Protein AF-A0A8H6XVA0-F1 (afdb_monomer)

Structure (mmCIF, N/CA/C/O backbone):
data_AF-A0A8H6XVA0-F1
#
_entry.id   AF-A0A8H6XVA0-F1
#
loop_
_atom_site.group_PDB
_atom_site.id
_atom_site.type_symbol
_atom_site.label_atom_id
_atom_site.label_alt_id
_atom_site.label_comp_id
_atom_site.label_asym_id
_atom_site.label_entity_id
_atom_site.label_seq_id
_atom_site.pdbx_PDB_ins_code
_atom_site.Cartn_x
_atom_site.Cartn_y
_atom_site.Cartn_z
_atom_site.occupancy
_atom_site.B_iso_or_equiv
_atom_site.auth_seq_id
_atom_site.auth_comp_id
_atom_site.auth_asym_id
_atom_site.auth_atom_id
_atom_site.pdbx_PDB_model_num
ATOM 1 N N . MET A 1 1 ? -12.172 6.376 8.469 1.00 88.38 1 MET A N 1
ATOM 2 C CA . MET A 1 1 ? -12.587 5.005 8.846 1.00 88.38 1 MET A CA 1
ATOM 3 C C . MET A 1 1 ? -14.048 4.937 9.288 1.00 88.38 1 MET A C 1
ATOM 5 O O . MET A 1 1 ? -14.835 4.374 8.542 1.00 88.38 1 MET A O 1
ATOM 9 N N . ALA A 1 2 ? -14.433 5.559 10.413 1.00 92.44 2 ALA A N 1
ATOM 10 C CA . ALA A 1 2 ? -15.802 5.524 10.962 1.00 92.44 2 ALA A CA 1
ATOM 11 C C . ALA A 1 2 ? -16.909 5.811 9.926 1.00 92.44 2 ALA A C 1
ATOM 13 O O . ALA A 1 2 ? -17.857 5.041 9.799 1.00 92.44 2 ALA A O 1
ATOM 14 N N . TYR A 1 3 ? -16.729 6.857 9.110 1.00 93.69 3 TYR A N 1
ATOM 15 C CA . TYR A 1 3 ? -17.633 7.189 8.002 1.00 93.69 3 TYR A CA 1
ATOM 16 C C . TYR A 1 3 ? -17.889 6.005 7.051 1.00 93.69 3 TYR A C 1
ATOM 18 O O . TYR A 1 3 ? -19.035 5.647 6.796 1.00 93.69 3 TYR A O 1
ATOM 26 N N . TRP A 1 4 ? -16.834 5.348 6.561 1.00 92.88 4 TRP A N 1
ATOM 27 C CA . TRP A 1 4 ? -16.962 4.228 5.624 1.00 92.88 4 TRP A CA 1
ATOM 28 C C . TRP A 1 4 ? -17.622 3.002 6.262 1.00 92.88 4 TRP A C 1
ATOM 30 O O . TRP A 1 4 ? -18.410 2.316 5.611 1.00 92.88 4 TRP A O 1
ATOM 40 N N . MET A 1 5 ? -17.368 2.756 7.549 1.00 91.69 5 MET A N 1
ATOM 41 C CA . MET A 1 5 ? -18.019 1.669 8.286 1.00 91.69 5 MET A CA 1
ATOM 42 C C . MET A 1 5 ? -19.523 1.931 8.460 1.00 91.69 5 MET A C 1
ATOM 44 O O . MET A 1 5 ? -20.332 1.034 8.230 1.00 91.69 5 MET A O 1
ATOM 48 N N . ALA A 1 6 ? -19.911 3.175 8.761 1.00 93.81 6 ALA A N 1
ATOM 49 C CA . ALA A 1 6 ? -21.310 3.603 8.792 1.00 93.81 6 ALA A CA 1
ATOM 50 C C . ALA A 1 6 ? -21.992 3.481 7.415 1.00 93.81 6 ALA A C 1
ATOM 52 O O . ALA A 1 6 ? -23.141 3.051 7.306 1.00 93.81 6 ALA A O 1
ATOM 53 N N . MET A 1 7 ? -21.293 3.814 6.330 1.00 93.44 7 MET A N 1
ATOM 54 C CA . MET A 1 7 ? -21.837 3.628 4.980 1.00 93.44 7 MET A CA 1
ATOM 55 C C . MET A 1 7 ? -22.048 2.148 4.633 1.00 93.44 7 MET A C 1
ATOM 57 O O . MET A 1 7 ? -22.976 1.821 3.898 1.00 93.44 7 MET A O 1
ATOM 61 N N . SER A 1 8 ? -21.236 1.258 5.204 1.00 90.19 8 SER A N 1
ATOM 62 C CA . SER A 1 8 ? -21.250 -0.175 4.892 1.00 90.19 8 SER A CA 1
ATOM 63 C C . SER A 1 8 ? -22.273 -0.983 5.702 1.00 90.19 8 SER A C 1
ATOM 65 O O . SER A 1 8 ? -22.694 -2.048 5.258 1.00 90.19 8 SER A O 1
ATOM 67 N N . ASN A 1 9 ? -22.692 -0.517 6.885 1.00 92.00 9 ASN A N 1
ATOM 68 C CA . ASN A 1 9 ? -23.623 -1.253 7.745 1.00 92.00 9 ASN A CA 1
ATOM 69 C C . ASN A 1 9 ? -24.587 -0.321 8.496 1.00 92.00 9 ASN A C 1
ATOM 71 O O . ASN A 1 9 ? -24.173 0.634 9.149 1.00 92.00 9 ASN A O 1
ATOM 75 N N . ALA A 1 10 ? -25.886 -0.630 8.439 1.00 93.50 10 ALA A N 1
ATOM 76 C CA . ALA A 1 10 ? -26.933 0.214 9.012 1.00 93.50 10 ALA A CA 1
ATOM 77 C C . ALA A 1 10 ? -26.911 0.295 10.550 1.00 93.50 10 ALA A C 1
ATOM 79 O O . ALA A 1 10 ? -27.221 1.354 11.090 1.00 93.50 10 ALA A O 1
ATOM 80 N N . HIS A 1 11 ? -26.524 -0.776 11.248 1.00 93.44 11 HIS A N 1
ATOM 81 C CA . HIS A 1 11 ? -26.421 -0.772 12.711 1.00 93.44 11 HIS A CA 1
ATOM 82 C C . HIS A 1 11 ? -25.230 0.066 13.172 1.00 93.44 11 HIS A C 1
ATOM 84 O O . HIS A 1 11 ? -25.389 0.930 14.030 1.00 93.44 11 HIS A O 1
ATOM 90 N N . ILE A 1 12 ? -24.074 -0.107 12.521 1.00 94.44 12 ILE A N 1
ATOM 91 C CA . ILE A 1 12 ? -22.895 0.738 12.758 1.00 94.44 12 ILE A CA 1
ATOM 92 C C . ILE A 1 12 ? -23.243 2.206 12.481 1.00 94.44 12 ILE A C 1
ATOM 94 O O . ILE A 1 12 ? -22.940 3.080 13.294 1.00 94.44 12 ILE A O 1
ATOM 98 N N . ARG A 1 13 ? -23.941 2.483 11.369 1.00 95.56 13 ARG A N 1
ATOM 99 C CA . ARG A 1 13 ? -24.409 3.833 11.037 1.00 95.56 13 ARG A CA 1
ATOM 100 C C . ARG A 1 13 ? -25.241 4.440 12.149 1.00 95.56 13 ARG A C 1
ATOM 102 O O . ARG A 1 13 ? -24.948 5.558 12.541 1.00 95.56 13 ARG A O 1
ATOM 109 N N . ALA A 1 14 ? -26.243 3.716 12.646 1.00 95.75 14 ALA A N 1
ATOM 110 C CA . ALA A 1 14 ? -27.122 4.211 13.699 1.00 95.75 14 ALA A CA 1
ATOM 111 C C . ALA A 1 14 ? -26.316 4.624 14.939 1.00 95.75 14 ALA A C 1
ATOM 113 O O . ALA A 1 14 ? -26.433 5.761 15.386 1.00 95.75 14 ALA A O 1
ATOM 114 N N . THR A 1 15 ? -25.417 3.752 15.407 1.00 95.38 15 THR A N 1
ATOM 115 C CA . THR A 1 15 ? -24.590 4.015 16.595 1.00 95.38 15 THR A CA 1
ATOM 116 C C . THR A 1 15 ? -23.591 5.164 16.404 1.00 95.38 15 THR A C 1
ATOM 118 O O . THR A 1 15 ? -23.395 5.973 17.306 1.00 95.38 15 THR A O 1
ATOM 121 N N . ILE A 1 16 ? -22.978 5.293 15.220 1.00 95.44 16 ILE A N 1
ATOM 122 C CA . ILE A 1 16 ? -22.035 6.387 14.925 1.00 95.44 16 ILE A CA 1
ATOM 123 C C . ILE A 1 16 ? -22.779 7.714 14.753 1.00 95.44 16 ILE A C 1
ATOM 125 O O . ILE A 1 16 ? -22.328 8.746 15.246 1.00 95.44 16 ILE A O 1
ATOM 129 N N . SER A 1 17 ? -23.920 7.708 14.060 1.00 95.38 17 SER A N 1
ATOM 130 C CA . SER A 1 17 ? -24.754 8.899 13.889 1.00 95.38 17 SER A CA 1
ATOM 131 C C . SER A 1 17 ? -25.280 9.413 15.226 1.00 95.38 17 SER A C 1
ATOM 133 O O . SER A 1 17 ? -25.279 10.623 15.436 1.00 95.38 17 SER A O 1
ATOM 135 N N . GLU A 1 18 ? -25.679 8.525 16.137 1.00 95.25 18 GLU A N 1
ATOM 136 C CA . GLU A 1 18 ? -26.077 8.890 17.500 1.00 95.25 18 GLU A CA 1
ATOM 137 C C . GLU A 1 18 ? -24.929 9.554 18.272 1.00 95.25 18 GLU A C 1
ATOM 139 O O . GLU A 1 18 ? -25.126 10.628 18.846 1.00 95.25 18 GLU A O 1
ATOM 144 N N . ALA A 1 19 ? -23.718 8.986 18.216 1.00 95.44 19 ALA A N 1
ATOM 145 C CA . ALA A 1 19 ? -22.539 9.571 18.857 1.00 95.44 19 ALA A CA 1
ATOM 146 C C . ALA A 1 19 ? -22.240 10.988 18.331 1.00 95.44 19 ALA A C 1
ATOM 148 O O . ALA A 1 19 ? -22.054 11.912 19.120 1.00 95.44 19 ALA A O 1
ATOM 149 N N . ILE A 1 20 ? -22.269 11.186 17.007 1.00 94.81 20 ILE A N 1
ATOM 150 C CA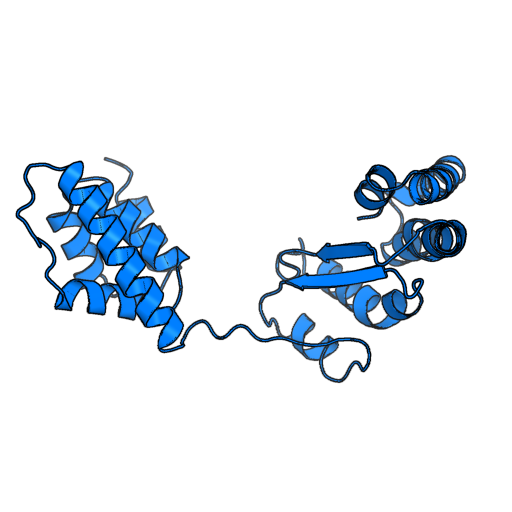 . ILE A 1 20 ? -22.028 12.498 16.376 1.00 94.81 20 ILE A CA 1
ATOM 151 C C . ILE A 1 20 ? -23.154 13.497 16.682 1.00 94.81 20 ILE A C 1
ATOM 153 O O . ILE A 1 20 ? -22.890 14.680 16.876 1.00 94.81 20 ILE A O 1
ATOM 157 N N . THR A 1 21 ? -24.409 13.040 16.721 1.00 95.31 21 THR A N 1
ATOM 158 C CA . THR A 1 21 ? -25.563 13.903 17.041 1.00 95.31 21 THR A CA 1
ATOM 159 C C . THR A 1 21 ? -25.516 14.362 18.497 1.00 95.31 21 THR A C 1
ATOM 161 O O . THR A 1 21 ? -25.912 15.484 18.801 1.00 95.31 21 THR A O 1
ATOM 164 N N . SER A 1 22 ? -25.011 13.504 19.386 1.00 94.81 22 SER A N 1
ATOM 165 C CA . SER A 1 22 ? -24.864 13.801 20.812 1.00 94.81 22 SER A CA 1
ATOM 166 C C . SER A 1 22 ? -23.695 14.744 21.095 1.00 94.81 22 SER A C 1
ATOM 168 O O . SER A 1 22 ? -23.800 15.598 21.972 1.00 94.81 22 SER A O 1
ATOM 170 N N . ASP A 1 23 ? -22.593 14.610 20.353 1.00 94.56 23 ASP A N 1
ATOM 171 C CA . ASP A 1 23 ? 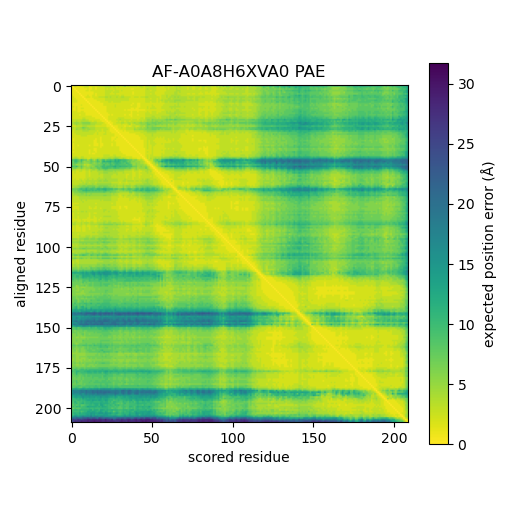-21.419 15.470 20.478 1.00 94.56 23 ASP A CA 1
ATOM 172 C C . ASP A 1 23 ? -20.800 15.768 19.103 1.00 94.56 23 ASP A C 1
ATOM 174 O O . ASP A 1 23 ? -19.989 15.014 18.556 1.00 94.56 23 ASP A O 1
ATOM 178 N N . ALA A 1 24 ? -21.159 16.927 18.548 1.00 90.81 24 ALA A N 1
ATOM 179 C CA . ALA A 1 24 ? -20.620 17.386 17.273 1.00 90.81 24 ALA A CA 1
ATOM 180 C C . ALA A 1 24 ? -19.118 17.733 17.347 1.00 90.81 24 ALA A C 1
ATOM 182 O O . ALA A 1 24 ? -18.442 17.746 16.313 1.00 90.81 24 ALA A O 1
ATOM 183 N N . ALA A 1 25 ? -18.566 17.985 18.544 1.00 94.38 25 ALA A N 1
ATOM 184 C CA . ALA A 1 25 ? -17.149 18.305 18.716 1.00 94.38 25 ALA A CA 1
ATOM 185 C C . ALA A 1 25 ? -16.241 17.088 18.474 1.00 94.38 25 ALA A C 1
ATOM 187 O O . ALA A 1 25 ? -15.043 17.257 18.230 1.00 94.38 25 ALA A O 1
ATOM 188 N N . LEU A 1 26 ? -16.800 15.871 18.430 1.00 94.19 26 LEU A N 1
ATOM 189 C CA . LEU A 1 26 ? -16.064 14.657 18.072 1.00 94.19 26 LEU A CA 1
ATOM 190 C C . LEU A 1 26 ? -15.350 14.776 16.721 1.00 94.19 26 LEU A C 1
ATOM 192 O O . LEU A 1 26 ? -14.273 14.208 16.560 1.00 94.19 26 LEU A O 1
ATOM 196 N N . ALA A 1 27 ? -15.873 15.556 15.770 1.00 87.12 27 ALA A N 1
ATOM 197 C CA . ALA A 1 27 ? -15.241 15.752 14.463 1.00 87.12 27 ALA A CA 1
ATOM 198 C C . ALA A 1 27 ? -13.836 16.386 14.538 1.00 87.12 27 ALA A C 1
ATOM 200 O O . ALA A 1 27 ? -13.015 16.155 13.652 1.00 87.12 27 ALA A O 1
ATOM 201 N N . ILE A 1 28 ? -13.551 17.149 15.598 1.00 91.44 28 ILE A N 1
ATOM 202 C CA . ILE A 1 28 ? -12.269 17.837 15.820 1.00 91.44 28 ILE A CA 1
ATOM 203 C C . ILE A 1 28 ? -11.544 17.362 17.088 1.00 91.44 28 ILE A C 1
ATOM 205 O O . ILE A 1 28 ? -10.519 17.929 17.464 1.00 91.44 28 ILE A O 1
ATOM 209 N N . ALA A 1 29 ? -12.075 16.340 17.761 1.00 93.81 29 ALA A N 1
ATOM 210 C CA . ALA A 1 29 ? -11.479 15.781 18.966 1.00 93.81 29 ALA A CA 1
ATOM 211 C C . ALA A 1 29 ? -10.146 15.057 18.671 1.00 93.81 29 ALA A C 1
ATOM 213 O O . ALA A 1 29 ? -9.911 14.628 17.538 1.00 93.81 29 ALA A O 1
ATOM 214 N N . PRO A 1 30 ? -9.282 14.863 19.687 1.00 93.19 30 PRO A N 1
ATOM 215 C CA . PRO A 1 30 ? -8.083 14.040 19.552 1.00 93.19 30 PRO A CA 1
ATOM 216 C C . PRO A 1 30 ? -8.403 12.631 19.042 1.00 93.19 30 PRO A C 1
ATOM 218 O O . PRO A 1 30 ? -9.465 12.077 19.342 1.00 93.19 30 PRO A O 1
ATOM 221 N N . ILE A 1 31 ? -7.464 12.026 18.312 1.00 92.50 31 ILE A N 1
ATOM 222 C CA . ILE A 1 31 ? -7.668 10.733 17.642 1.00 92.50 31 ILE A CA 1
ATOM 223 C C . ILE A 1 31 ? -8.055 9.611 18.618 1.00 92.50 31 ILE A C 1
ATOM 225 O O . ILE A 1 31 ? -8.869 8.761 18.271 1.00 92.50 31 ILE A O 1
ATOM 229 N N . GLN A 1 32 ? -7.553 9.638 19.856 1.00 94.12 32 GLN A N 1
ATOM 230 C CA . GLN A 1 32 ? -7.930 8.688 20.906 1.00 94.12 32 GLN A CA 1
ATOM 231 C C . GLN A 1 32 ? -9.413 8.820 21.276 1.00 94.12 32 GLN A C 1
ATOM 233 O O . GLN A 1 32 ? -10.131 7.824 21.332 1.00 94.12 32 GLN A O 1
ATOM 238 N N . THR A 1 33 ? -9.901 10.049 21.461 1.00 95.62 33 THR A N 1
ATOM 239 C CA . THR A 1 33 ? -11.318 10.320 21.741 1.00 95.62 33 THR A CA 1
ATOM 240 C C . THR A 1 33 ? -12.193 9.934 20.554 1.00 95.62 33 THR A C 1
ATOM 242 O O . THR A 1 33 ? -13.233 9.304 20.738 1.00 95.62 33 THR A O 1
ATOM 245 N N . GLN A 1 34 ? -11.762 10.258 19.331 1.00 95.75 34 GLN A N 1
ATOM 246 C CA . GLN A 1 34 ? -12.464 9.848 18.114 1.00 95.75 34 GLN A CA 1
ATOM 247 C C . GLN A 1 34 ? -12.541 8.329 17.996 1.00 95.75 34 GLN A C 1
ATOM 249 O O . GLN A 1 34 ? -13.611 7.797 17.715 1.00 95.75 34 GLN A O 1
ATOM 254 N N . PHE A 1 35 ? -11.442 7.618 18.244 1.00 95.94 35 PHE A N 1
ATOM 255 C CA . PHE A 1 35 ? -11.433 6.161 18.236 1.00 95.94 35 PHE A CA 1
ATOM 256 C C . PHE A 1 35 ? -12.412 5.602 19.267 1.00 95.94 35 PHE A C 1
ATOM 258 O O . PHE A 1 35 ? -13.278 4.799 18.923 1.00 95.94 35 PHE A O 1
ATOM 265 N N . GLN A 1 36 ? -12.338 6.081 20.507 1.00 96.56 36 GLN A N 1
ATOM 266 C CA . GLN A 1 36 ? -13.206 5.623 21.582 1.00 96.56 36 GLN A CA 1
ATOM 267 C C . GLN A 1 36 ? -14.691 5.825 21.243 1.00 96.56 36 GLN A C 1
ATOM 269 O O . GLN A 1 36 ? -15.482 4.884 21.309 1.00 96.56 36 GLN A O 1
ATOM 274 N N . LYS A 1 37 ? -15.063 7.047 20.848 1.00 96.88 37 LYS A N 1
ATOM 275 C CA . LYS A 1 37 ? -16.460 7.472 20.684 1.00 96.88 37 LYS A CA 1
ATOM 276 C C . LYS A 1 37 ? -17.075 7.134 19.332 1.00 96.88 37 LYS A C 1
ATOM 278 O O . LYS A 1 37 ? -18.290 7.003 19.248 1.00 96.88 37 LYS A O 1
ATOM 283 N N . LEU A 1 38 ? -16.271 6.993 18.279 1.00 96.12 38 LEU A N 1
ATOM 284 C CA . LEU A 1 38 ? -16.763 6.750 16.917 1.00 96.12 38 LEU A CA 1
ATOM 285 C C . LEU A 1 38 ? -16.471 5.337 16.407 1.00 96.12 38 LEU A C 1
ATOM 287 O O . LEU A 1 38 ? -16.989 4.961 15.357 1.00 96.12 38 LEU A O 1
ATOM 291 N N . LEU A 1 39 ? -15.645 4.558 17.111 1.00 94.88 39 LEU A N 1
ATOM 292 C CA . LEU A 1 39 ? -15.313 3.188 16.724 1.00 94.88 39 LEU A CA 1
ATOM 293 C C . LEU A 1 39 ? -15.509 2.219 17.883 1.00 94.88 39 LEU A C 1
ATOM 295 O O . LEU A 1 39 ? -16.373 1.360 17.785 1.00 94.88 39 LEU A O 1
ATOM 299 N N . LEU A 1 40 ? -14.783 2.350 18.992 1.00 95.50 40 LEU A N 1
ATOM 300 C CA . LEU A 1 40 ? -14.843 1.338 20.048 1.00 95.50 40 LEU A CA 1
ATOM 301 C C . LEU A 1 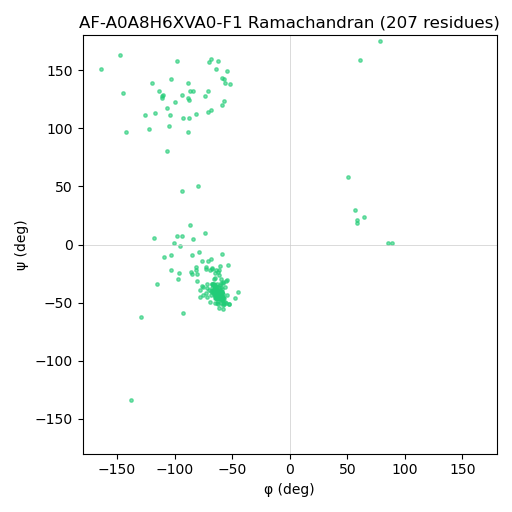40 ? -16.249 1.194 20.643 1.00 95.50 40 LEU A C 1
ATOM 303 O O . LEU A 1 40 ? -16.798 0.094 20.656 1.00 95.50 40 LEU A O 1
ATOM 307 N N . GLU A 1 41 ? -16.846 2.290 21.112 1.00 95.44 41 GLU A N 1
ATOM 308 C CA . GLU A 1 41 ? -18.197 2.269 21.686 1.00 95.44 41 GLU A CA 1
ATOM 309 C C . GLU A 1 41 ? -19.262 1.885 20.634 1.00 95.44 41 GLU A C 1
ATOM 311 O O . GLU A 1 41 ? -20.001 0.924 20.878 1.00 95.44 41 GLU A O 1
ATOM 316 N N . PRO A 1 42 ? -19.319 2.514 19.438 1.00 94.00 42 PRO A N 1
ATOM 317 C CA . PRO A 1 42 ? -20.322 2.168 18.430 1.00 94.00 42 PRO A CA 1
ATOM 318 C C . PRO A 1 42 ? -20.210 0.739 17.902 1.00 94.00 42 PRO A C 1
ATOM 320 O O . PRO A 1 42 ? -21.222 0.063 17.733 1.00 94.00 42 PRO A O 1
ATOM 323 N N . LEU A 1 43 ? -18.995 0.240 17.655 1.00 93.38 43 LEU A N 1
ATOM 324 C CA . LEU A 1 43 ? -18.807 -1.109 17.123 1.00 93.38 43 LEU A CA 1
ATOM 325 C C . LEU A 1 43 ? -19.124 -2.170 18.175 1.00 93.38 43 LEU A C 1
ATOM 327 O O . LEU A 1 43 ? -19.699 -3.193 17.818 1.00 93.38 43 LEU A O 1
ATOM 331 N N . ASN A 1 44 ? -18.844 -1.924 19.459 1.00 92.19 44 ASN A N 1
ATOM 332 C CA . ASN A 1 44 ? -19.302 -2.802 20.539 1.00 92.19 44 ASN A CA 1
ATOM 333 C C . ASN A 1 44 ? -20.833 -2.832 20.645 1.00 92.19 44 ASN A C 1
ATOM 335 O O . ASN A 1 44 ? -21.411 -3.910 20.773 1.00 92.19 44 ASN A O 1
ATOM 339 N N . ALA A 1 45 ? -21.497 -1.679 20.523 1.00 91.06 45 ALA A N 1
ATOM 340 C CA . ALA A 1 45 ? -22.958 -1.603 20.537 1.00 91.06 45 ALA A CA 1
ATOM 341 C C . ALA A 1 45 ? -23.596 -2.283 19.309 1.00 91.06 45 ALA A C 1
ATOM 343 O O . ALA A 1 45 ? -24.590 -2.996 19.430 1.00 91.06 45 ALA A O 1
ATOM 344 N N . ALA A 1 46 ? -23.007 -2.108 18.124 1.00 87.56 46 ALA A N 1
ATOM 345 C CA . ALA A 1 46 ? -23.494 -2.706 16.884 1.00 87.56 46 ALA A CA 1
ATOM 346 C C . ALA A 1 46 ? -23.070 -4.174 16.701 1.00 87.56 46 ALA A C 1
ATOM 348 O O . ALA A 1 46 ? -23.680 -4.883 15.902 1.00 87.56 46 ALA A O 1
ATOM 349 N N . GLY A 1 47 ? -22.036 -4.639 17.409 1.00 74.50 47 GLY A N 1
ATOM 350 C CA . GLY A 1 47 ? -21.334 -5.897 17.142 1.00 74.50 47 GLY A CA 1
ATOM 351 C C . GLY A 1 47 ? -22.236 -7.130 17.140 1.00 74.50 47 GLY A C 1
ATOM 352 O O . GLY A 1 47 ? -22.082 -7.989 16.277 1.00 74.50 47 GLY A O 1
ATOM 353 N N . ALA A 1 48 ? -23.245 -7.176 18.017 1.00 76.19 48 ALA A N 1
ATOM 354 C CA . ALA A 1 48 ? -24.229 -8.263 18.059 1.00 76.19 48 ALA A CA 1
ATOM 355 C C . ALA A 1 48 ? -25.105 -8.358 16.792 1.00 76.19 48 ALA A C 1
ATOM 357 O O . ALA A 1 48 ? -25.667 -9.412 16.501 1.00 76.19 48 ALA A O 1
ATOM 358 N N . HIS A 1 49 ? -25.220 -7.268 16.033 1.00 83.00 49 HIS A N 1
ATOM 359 C CA . HIS A 1 49 ? -26.029 -7.171 14.819 1.00 83.00 49 HIS A CA 1
ATOM 360 C C . HIS A 1 49 ? -25.198 -7.227 13.528 1.00 83.00 49 HIS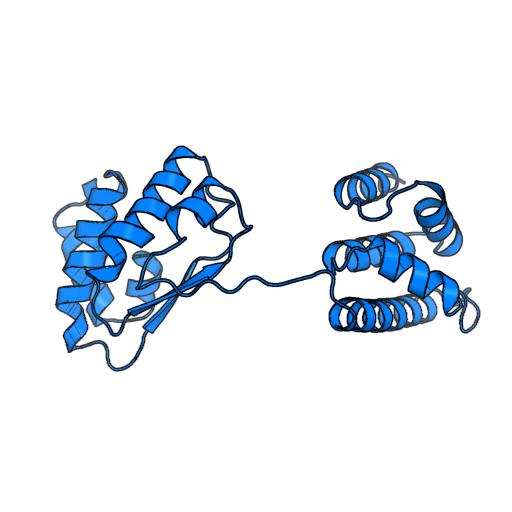 A C 1
ATOM 362 O O . HIS A 1 49 ? -25.756 -7.324 12.433 1.00 83.00 49 HIS A O 1
ATOM 368 N N . VAL A 1 50 ? -23.867 -7.173 13.627 1.00 82.56 50 VAL A N 1
ATOM 369 C CA . VAL A 1 50 ? -22.965 -7.308 12.477 1.00 82.56 50 VAL A CA 1
ATOM 370 C C . VAL A 1 50 ? -22.657 -8.790 12.273 1.00 82.56 50 VAL A C 1
ATOM 372 O O . VAL A 1 50 ? -21.788 -9.362 12.927 1.00 82.56 50 VAL A O 1
ATOM 375 N N . LEU A 1 51 ? -23.395 -9.419 11.356 1.00 79.75 51 LEU A N 1
ATOM 376 C CA . LEU A 1 51 ? -23.225 -10.833 11.029 1.00 79.75 51 LEU A CA 1
ATOM 377 C C . LEU A 1 51 ? -21.952 -11.067 10.206 1.00 79.75 51 LEU A C 1
ATOM 379 O O . LEU A 1 51 ? -21.769 -10.476 9.144 1.00 79.75 51 LEU A O 1
ATOM 383 N N . GLY A 1 52 ? -21.121 -12.001 10.670 1.00 84.69 52 GLY A N 1
ATOM 384 C CA . GLY A 1 52 ? -19.912 -12.434 9.970 1.00 84.69 52 GLY A CA 1
ATOM 385 C C . GLY A 1 52 ? -18.718 -11.478 10.115 1.00 84.69 52 GLY A C 1
ATOM 386 O O . GLY A 1 52 ? -18.824 -10.421 10.739 1.00 84.69 52 GLY A O 1
ATOM 387 N N . PRO A 1 53 ? -17.548 -11.872 9.583 1.00 89.31 53 PRO A N 1
ATOM 388 C CA . PRO A 1 53 ? -16.342 -11.061 9.663 1.00 89.31 53 PRO A CA 1
ATOM 389 C C . PRO A 1 53 ? -16.442 -9.818 8.765 1.00 89.31 53 PRO A C 1
ATOM 391 O O . PRO A 1 53 ? -16.765 -9.923 7.583 1.00 89.31 53 PRO A O 1
ATOM 394 N N . MET A 1 54 ? -16.100 -8.652 9.310 1.00 90.62 54 MET A N 1
ATOM 395 C CA . MET A 1 54 ? -15.917 -7.405 8.572 1.00 90.62 54 MET A CA 1
ATOM 396 C C . MET A 1 54 ? -14.427 -7.081 8.485 1.00 90.62 54 MET A C 1
ATOM 398 O O . MET A 1 54 ? -13.779 -6.833 9.500 1.00 90.62 54 MET A O 1
ATOM 402 N N . THR A 1 55 ? -13.892 -7.050 7.266 1.00 92.44 55 THR A N 1
ATOM 403 C CA . THR A 1 55 ? -12.498 -6.667 7.021 1.00 92.44 55 THR A CA 1
ATOM 404 C C . THR A 1 55 ? -12.404 -5.179 6.703 1.00 92.44 55 THR A C 1
ATOM 406 O O . THR A 1 55 ? -13.094 -4.687 5.812 1.00 92.44 55 THR A O 1
ATOM 409 N N . VAL A 1 56 ? -11.521 -4.472 7.401 1.00 92.56 56 VAL A N 1
ATOM 410 C CA . VAL A 1 56 ? -11.179 -3.069 7.159 1.00 92.56 56 VAL A CA 1
ATOM 411 C C . VAL A 1 56 ? -9.752 -3.005 6.630 1.00 92.56 56 VAL A C 1
ATOM 413 O O . VAL A 1 56 ? -8.836 -3.537 7.254 1.00 92.56 56 VAL A O 1
ATOM 416 N N . ILE A 1 57 ? -9.566 -2.361 5.479 1.00 95.19 57 ILE A N 1
ATOM 417 C CA . ILE A 1 57 ? -8.250 -2.182 4.860 1.00 95.19 57 ILE A CA 1
ATOM 418 C C . ILE A 1 57 ? -7.742 -0.778 5.186 1.00 95.19 57 ILE A C 1
ATOM 420 O O . ILE A 1 57 ? -8.417 0.208 4.881 1.00 95.19 57 ILE A O 1
ATOM 424 N N . LEU A 1 58 ? -6.566 -0.698 5.805 1.00 93.88 58 LEU A N 1
ATOM 425 C CA . LEU A 1 58 ? -5.814 0.540 5.986 1.00 93.88 58 LEU A CA 1
ATOM 426 C C . LEU A 1 58 ? -4.648 0.519 5.000 1.00 93.88 58 LEU A C 1
ATOM 428 O O . LEU A 1 58 ? -3.671 -0.199 5.204 1.00 93.88 58 LEU A O 1
ATOM 432 N N . ASP A 1 59 ? -4.797 1.258 3.905 1.00 94.25 59 ASP A N 1
ATOM 433 C CA . ASP A 1 59 ? -3.801 1.284 2.837 1.00 94.25 59 ASP A CA 1
ATOM 434 C C . ASP A 1 59 ? -2.728 2.352 3.094 1.00 94.25 59 ASP A C 1
ATOM 436 O O . ASP A 1 59 ? -3.059 3.460 3.523 1.00 94.25 59 ASP A O 1
ATOM 440 N N . ALA A 1 60 ? -1.469 2.006 2.819 1.00 93.88 60 ALA A N 1
ATOM 441 C CA . ALA A 1 60 ? -0.284 2.857 2.905 1.00 93.88 60 ALA A CA 1
ATOM 442 C C . ALA A 1 60 ? -0.154 3.598 4.249 1.00 93.88 60 ALA A C 1
ATOM 444 O O . ALA A 1 60 ? -0.095 4.827 4.306 1.00 93.88 60 ALA A O 1
ATOM 445 N N . LEU A 1 61 ? -0.111 2.848 5.357 1.00 94.19 61 LEU A N 1
ATOM 446 C CA . LEU A 1 61 ? -0.004 3.407 6.711 1.00 94.19 61 LEU A CA 1
ATOM 447 C C . LEU A 1 61 ? 1.215 4.334 6.883 1.00 94.19 61 LEU A C 1
ATOM 449 O O . LEU A 1 61 ? 1.154 5.303 7.642 1.00 94.19 61 LEU A O 1
ATOM 453 N N . ASP A 1 62 ? 2.308 4.065 6.172 1.00 93.50 62 ASP A N 1
ATOM 454 C CA . ASP A 1 62 ? 3.519 4.883 6.166 1.00 93.50 62 ASP A CA 1
ATOM 455 C C . ASP A 1 62 ? 3.326 6.289 5.578 1.00 93.50 62 ASP A C 1
ATOM 457 O O . ASP A 1 62 ? 4.034 7.204 6.004 1.00 93.50 62 ASP A O 1
ATOM 461 N N . GLU A 1 63 ? 2.325 6.485 4.714 1.00 91.69 63 GLU A N 1
ATOM 462 C CA . GLU A 1 63 ? 1.982 7.752 4.042 1.00 91.69 63 GLU A CA 1
ATOM 463 C C . GLU A 1 63 ? 1.045 8.648 4.878 1.00 91.69 63 GLU A C 1
ATOM 465 O O . GLU A 1 63 ? 0.415 9.589 4.382 1.00 91.69 63 GLU A O 1
ATOM 470 N N . CYS A 1 64 ? 0.925 8.376 6.181 1.00 89.06 64 CYS A N 1
ATOM 471 C CA . CYS A 1 64 ? 0.245 9.279 7.102 1.00 89.06 64 CYS A CA 1
ATOM 472 C C . CYS A 1 64 ? 0.870 10.684 7.048 1.00 89.06 64 CYS A C 1
ATOM 474 O O . CYS A 1 64 ? 2.088 10.843 7.054 1.00 89.06 64 CYS A O 1
ATOM 476 N N . ARG A 1 65 ? 0.016 11.718 7.076 1.00 82.62 65 ARG A N 1
ATOM 477 C CA . ARG A 1 65 ? 0.384 13.131 6.850 1.00 82.62 65 ARG A CA 1
ATOM 478 C C . ARG A 1 65 ? 1.649 13.598 7.582 1.00 82.62 65 ARG A C 1
ATOM 480 O O . ARG A 1 65 ? 2.401 14.397 7.035 1.00 82.62 65 ARG A O 1
ATOM 487 N N . ASN A 1 66 ? 1.833 13.191 8.836 1.00 88.12 66 ASN A N 1
ATOM 488 C CA . ASN A 1 66 ? 3.042 13.466 9.608 1.00 88.12 66 ASN A CA 1
ATOM 489 C C . ASN A 1 66 ? 3.339 12.318 10.586 1.00 88.12 66 ASN A C 1
ATOM 491 O O . ASN A 1 66 ? 2.457 11.510 10.892 1.00 88.12 66 ASN A O 1
ATOM 495 N N . ALA A 1 67 ? 4.580 12.277 11.082 1.00 86.88 67 ALA A N 1
ATOM 496 C CA . ALA A 1 67 ? 5.065 11.224 11.973 1.00 86.88 67 ALA A CA 1
ATOM 497 C C . ALA A 1 67 ? 4.246 11.116 13.273 1.00 86.88 67 ALA A C 1
ATOM 499 O O . ALA A 1 67 ? 3.894 10.015 13.672 1.00 86.88 67 ALA A O 1
ATOM 500 N N . GLU A 1 68 ? 3.851 12.239 13.879 1.00 88.12 68 GLU A N 1
ATOM 501 C CA . GLU A 1 68 ? 3.049 12.250 15.116 1.00 88.12 68 GLU A CA 1
ATOM 502 C C . GLU A 1 68 ? 1.659 11.614 14.926 1.00 88.12 68 GLU A C 1
ATOM 504 O O . GLU A 1 68 ? 1.180 10.838 15.758 1.00 88.12 68 GLU A O 1
ATOM 509 N N . SER A 1 69 ? 0.997 11.915 13.803 1.00 88.12 69 SER A N 1
ATOM 510 C CA . SER A 1 69 ? -0.305 11.328 13.460 1.00 88.12 69 SER A CA 1
ATOM 511 C C . SER A 1 69 ? -0.166 9.831 13.189 1.00 88.12 69 SER A C 1
ATOM 513 O O . SER A 1 69 ? -1.030 9.051 13.594 1.00 88.12 69 SER A O 1
ATOM 515 N N . ARG A 1 70 ? 0.929 9.432 12.527 1.00 93.06 70 ARG A N 1
ATOM 516 C CA . ARG A 1 70 ? 1.258 8.031 12.253 1.00 93.06 70 ARG A CA 1
ATOM 517 C C . ARG A 1 70 ? 1.488 7.257 13.544 1.00 93.06 70 ARG A C 1
ATOM 519 O O . ARG A 1 70 ? 0.854 6.230 13.749 1.00 93.06 70 ARG A O 1
ATOM 526 N N . GLU A 1 71 ? 2.318 7.785 14.435 1.00 92.56 71 GLU A N 1
ATOM 527 C CA . GLU A 1 71 ? 2.615 7.195 15.741 1.00 92.56 71 GLU A CA 1
ATOM 528 C C . GLU A 1 71 ? 1.349 7.036 16.592 1.00 92.56 71 GLU A C 1
ATOM 530 O O . GLU A 1 71 ? 1.123 5.983 17.197 1.00 92.56 71 GLU A O 1
ATOM 535 N N . SER A 1 72 ? 0.474 8.045 16.583 1.00 92.62 72 SER A N 1
ATOM 536 C CA . SER A 1 72 ? -0.808 7.983 17.288 1.00 92.62 72 SER A CA 1
ATOM 537 C C . SER A 1 72 ? -1.711 6.875 16.737 1.00 92.62 72 SER A C 1
ATOM 539 O O . SER A 1 72 ? -2.302 6.122 17.510 1.00 92.62 72 SER A O 1
ATOM 541 N N . LEU A 1 73 ? -1.802 6.733 15.411 1.00 93.62 73 LEU A N 1
ATOM 542 C CA . LEU A 1 73 ? -2.593 5.678 14.774 1.00 93.62 73 LEU A CA 1
ATOM 543 C C . LEU A 1 73 ? -1.991 4.285 15.007 1.00 93.62 73 LEU A C 1
ATOM 545 O O . LEU A 1 73 ? -2.724 3.357 15.338 1.00 93.62 73 LEU A O 1
ATOM 549 N N . VAL A 1 74 ? -0.670 4.139 14.886 1.00 95.12 74 VAL A N 1
ATOM 550 C CA . VAL A 1 74 ? 0.057 2.898 15.201 1.00 95.12 74 VAL A CA 1
ATOM 551 C C . VAL A 1 74 ? -0.191 2.484 16.651 1.00 95.12 74 VAL A C 1
ATOM 553 O O . VAL A 1 74 ? -0.455 1.314 16.914 1.00 95.12 74 VAL A O 1
ATOM 556 N N . SER A 1 75 ? -0.180 3.435 17.587 1.00 94.94 75 SER A N 1
ATOM 557 C CA . SER A 1 75 ? -0.490 3.158 18.993 1.00 94.94 75 SER A CA 1
ATOM 558 C C . SER A 1 75 ? -1.928 2.681 19.175 1.00 94.94 75 SER A C 1
ATOM 560 O O . SER A 1 75 ? -2.151 1.689 19.855 1.00 94.94 75 SER A O 1
ATOM 562 N N . LEU A 1 76 ? -2.906 3.287 18.492 1.00 95.62 76 LEU A N 1
ATOM 563 C CA . LEU A 1 76 ? -4.282 2.776 18.509 1.00 95.62 76 LEU A CA 1
ATOM 564 C C . LEU A 1 76 ? -4.385 1.348 17.950 1.00 95.62 76 LEU A C 1
ATOM 566 O O . LEU A 1 76 ? -5.099 0.526 18.519 1.00 95.62 76 LEU A O 1
ATOM 570 N N . ILE A 1 77 ? -3.673 1.036 16.863 1.00 95.38 77 ILE A N 1
ATOM 571 C CA . ILE A 1 77 ? -3.663 -0.312 16.272 1.00 95.38 77 ILE A CA 1
ATOM 572 C C . ILE A 1 77 ? -3.121 -1.344 17.266 1.00 95.38 77 ILE A C 1
ATOM 574 O O . ILE A 1 77 ? -3.678 -2.431 17.375 1.00 95.38 77 ILE A O 1
ATOM 578 N N . VAL A 1 78 ? -2.059 -1.010 17.995 1.00 95.56 78 VAL A N 1
ATOM 579 C CA . VAL A 1 78 ? -1.421 -1.934 18.942 1.00 95.56 78 VAL A CA 1
ATOM 580 C C . VAL A 1 78 ? -2.207 -2.048 20.251 1.00 95.56 78 VAL A C 1
ATOM 582 O O . VAL A 1 78 ? -2.417 -3.150 20.757 1.00 95.56 78 VAL A O 1
ATOM 585 N N . ASP A 1 79 ? -2.644 -0.919 20.806 1.00 95.00 79 ASP A N 1
ATOM 586 C CA . ASP A 1 79 ? -3.137 -0.846 22.183 1.00 95.00 79 ASP A CA 1
ATOM 587 C C . ASP A 1 79 ? -4.670 -0.926 22.270 1.00 95.00 79 ASP A C 1
ATOM 589 O O . ASP A 1 79 ? -5.220 -1.424 23.256 1.00 95.00 79 ASP A O 1
ATOM 593 N N . GLU A 1 80 ? -5.384 -0.460 21.240 1.00 95.50 80 GLU A N 1
ATOM 594 C CA . GLU A 1 80 ? -6.834 -0.253 21.296 1.00 95.50 80 GLU A CA 1
ATOM 595 C C . GLU A 1 80 ? -7.634 -1.150 20.342 1.00 95.50 80 GLU A C 1
ATOM 597 O O . GLU A 1 80 ? -8.725 -1.600 20.698 1.00 95.50 80 GLU A O 1
ATOM 602 N N . PHE A 1 81 ? -7.114 -1.484 19.156 1.00 94.44 81 PHE A N 1
ATOM 603 C CA . PHE A 1 81 ? -7.818 -2.373 18.218 1.00 94.44 81 PHE A CA 1
ATOM 604 C C . PHE A 1 81 ? -8.115 -3.768 18.791 1.00 94.44 81 PHE A C 1
AT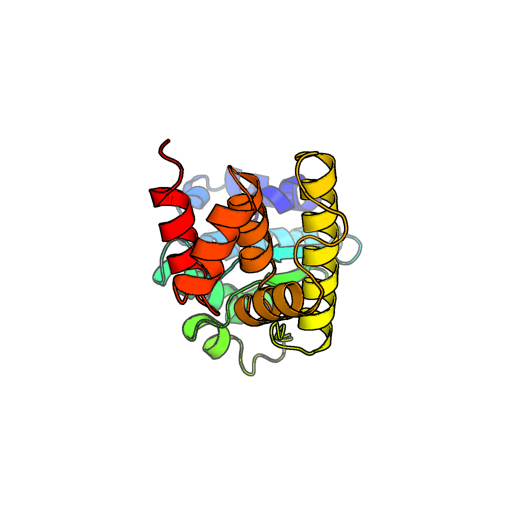OM 606 O O . PHE A 1 81 ? -9.188 -4.288 18.483 1.00 94.44 81 PHE A O 1
ATOM 613 N N . PRO A 1 82 ? -7.277 -4.374 19.660 1.00 94.25 82 PRO A N 1
ATOM 614 C CA . PRO A 1 82 ? -7.612 -5.647 20.307 1.00 94.25 82 PRO A CA 1
ATOM 615 C C . PRO A 1 82 ? -8.878 -5.607 21.170 1.00 94.25 82 PRO A C 1
ATOM 617 O O . PRO A 1 82 ? -9.423 -6.658 21.500 1.00 94.25 82 PRO A O 1
ATOM 620 N N . LYS A 1 83 ? -9.336 -4.411 21.561 1.00 94.69 83 LYS A N 1
ATOM 621 C CA . LYS A 1 83 ? -10.555 -4.207 22.356 1.00 94.69 83 LYS A CA 1
ATOM 622 C C . LYS A 1 83 ? -11.815 -4.144 21.489 1.00 94.69 83 LYS A C 1
ATOM 624 O O . LYS A 1 83 ? -12.920 -4.115 22.030 1.00 94.69 83 LYS A O 1
ATOM 629 N N . LEU A 1 84 ? -11.666 -4.083 20.164 1.00 93.31 84 LEU A N 1
ATOM 630 C CA . LEU A 1 84 ? -12.787 -4.109 19.232 1.00 93.31 84 LEU A CA 1
ATOM 631 C C . LEU A 1 84 ? -13.440 -5.498 19.198 1.00 93.31 84 LEU A C 1
ATOM 633 O O . LEU A 1 84 ? -12.793 -6.502 19.506 1.00 93.31 84 LEU A O 1
ATOM 637 N N . PRO A 1 85 ? -14.714 -5.585 18.779 1.00 92.00 85 PRO A N 1
ATOM 638 C CA . PRO A 1 85 ? -15.377 -6.870 18.627 1.00 92.00 85 PRO A CA 1
ATOM 639 C C . PRO A 1 85 ? -14.616 -7.811 17.671 1.00 92.00 85 PRO A C 1
ATOM 641 O O . PRO A 1 85 ? -14.114 -7.370 16.632 1.00 92.00 85 PRO A O 1
ATOM 644 N N . PRO A 1 86 ? -14.572 -9.126 17.955 1.00 89.81 86 PRO A N 1
ATOM 645 C CA . PRO A 1 86 ? -13.720 -10.087 17.243 1.00 89.81 86 PRO A CA 1
ATOM 646 C C . PRO A 1 86 ? -14.127 -10.338 15.784 1.00 89.81 86 PRO A C 1
ATOM 648 O O . PRO A 1 86 ? -13.388 -10.964 15.021 1.00 89.81 86 PRO A O 1
ATOM 651 N N . ASN A 1 87 ? -15.315 -9.888 15.379 1.00 90.19 87 ASN A N 1
ATOM 652 C CA . ASN A 1 87 ? -15.756 -9.941 13.992 1.00 90.19 87 ASN A CA 1
ATOM 653 C C . ASN A 1 87 ? -15.097 -8.860 13.120 1.00 90.19 87 ASN A C 1
ATOM 655 O O . ASN A 1 87 ? -15.142 -8.993 11.901 1.00 90.19 87 ASN A O 1
ATOM 659 N N . PHE A 1 88 ? -14.446 -7.841 13.688 1.00 91.38 88 PHE A N 1
ATOM 660 C CA . PHE A 1 88 ? -13.675 -6.869 12.912 1.00 91.38 88 PHE A CA 1
ATOM 661 C C . PHE A 1 88 ? -12.236 -7.345 12.724 1.00 91.38 88 PHE A C 1
ATOM 663 O O . PHE A 1 88 ? -11.532 -7.659 13.681 1.00 91.38 88 PHE A O 1
ATOM 670 N N . ARG A 1 89 ? -11.790 -7.393 11.470 1.00 92.50 89 ARG A N 1
ATOM 671 C CA . ARG A 1 89 ? -10.418 -7.743 11.091 1.00 92.50 89 ARG A CA 1
ATOM 672 C C . ARG A 1 89 ? -9.794 -6.583 10.342 1.00 92.50 89 ARG A C 1
ATOM 674 O O . ARG A 1 89 ? -10.442 -5.986 9.490 1.00 92.50 89 ARG A O 1
ATOM 681 N N . PHE A 1 90 ? -8.533 -6.294 10.626 1.00 93.81 90 PHE A N 1
ATOM 682 C CA . PHE A 1 90 ? -7.814 -5.191 10.001 1.00 93.81 90 PHE A CA 1
ATOM 683 C C . PHE A 1 90 ? -6.693 -5.734 9.125 1.00 93.81 90 PHE A C 1
ATOM 685 O O . PHE A 1 90 ? -5.938 -6.609 9.547 1.00 93.81 90 PHE A O 1
ATOM 692 N N . PHE A 1 91 ? -6.614 -5.232 7.898 1.00 95.56 91 PHE A N 1
ATOM 693 C CA . PHE A 1 91 ? -5.537 -5.517 6.964 1.00 95.56 91 PHE A CA 1
ATOM 694 C C . PHE A 1 91 ? -4.812 -4.213 6.657 1.00 95.56 91 PHE A C 1
ATOM 696 O O . PHE A 1 91 ? -5.386 -3.310 6.051 1.00 95.56 91 PHE A O 1
ATOM 703 N N . ASN A 1 92 ? -3.563 -4.118 7.099 1.00 93.88 92 ASN A N 1
ATOM 704 C CA . ASN A 1 92 ? -2.770 -2.903 6.988 1.00 93.88 92 ASN A CA 1
ATOM 705 C C . ASN A 1 92 ? -1.661 -3.129 5.962 1.00 93.88 92 ASN A C 1
ATOM 707 O O . ASN A 1 92 ? -0.922 -4.109 6.071 1.00 93.88 92 ASN A O 1
ATOM 711 N N . THR A 1 93 ? -1.524 -2.228 4.995 1.00 95.50 93 THR A N 1
ATOM 712 C CA . THR A 1 93 ? -0.361 -2.188 4.101 1.00 95.50 93 THR A CA 1
ATOM 713 C C . THR A 1 93 ? 0.552 -1.048 4.541 1.00 95.50 93 THR A C 1
ATOM 715 O O . THR A 1 93 ? 0.087 -0.007 5.008 1.00 95.50 93 THR A O 1
ATOM 718 N N . SER A 1 94 ? 1.863 -1.264 4.466 1.00 94.62 94 SER A N 1
ATOM 719 C CA . SER A 1 94 ? 2.849 -0.260 4.858 1.00 94.62 94 SER A CA 1
ATOM 720 C C . SER A 1 94 ? 4.229 -0.609 4.317 1.00 94.62 94 SER A C 1
ATOM 722 O O . SER A 1 94 ? 4.574 -1.793 4.230 1.00 94.62 94 SER A O 1
ATOM 724 N N . ARG A 1 95 ? 5.068 0.398 4.065 1.00 91.75 95 ARG A N 1
ATOM 725 C CA . ARG A 1 95 ? 6.528 0.211 4.093 1.00 91.75 95 ARG A CA 1
ATOM 726 C C . ARG A 1 95 ? 6.994 -0.165 5.508 1.00 91.75 95 ARG A C 1
ATOM 728 O O . ARG A 1 95 ? 6.351 0.235 6.484 1.00 91.75 95 ARG A O 1
ATOM 735 N N . PRO A 1 96 ? 8.098 -0.921 5.657 1.00 90.50 96 PRO A N 1
ATOM 736 C CA . PRO A 1 96 ? 8.613 -1.352 6.957 1.00 90.50 96 PRO A CA 1
ATOM 737 C C . PRO A 1 96 ? 9.405 -0.232 7.657 1.00 90.50 96 PRO A C 1
ATOM 739 O O . PRO A 1 96 ? 10.537 -0.445 8.094 1.00 90.50 96 PRO A O 1
ATOM 742 N N . GLU A 1 97 ? 8.822 0.966 7.746 1.00 91.25 97 GLU A N 1
ATOM 743 C CA . GLU A 1 97 ? 9.396 2.092 8.485 1.00 91.25 97 GLU A CA 1
ATOM 744 C C . GLU A 1 97 ? 9.592 1.704 9.959 1.00 91.25 97 GLU A C 1
ATOM 746 O O . GLU A 1 97 ? 8.801 0.945 10.532 1.00 91.25 97 GLU A O 1
ATOM 751 N N . SER A 1 98 ? 10.673 2.178 10.579 1.00 90.25 98 SER A N 1
ATOM 752 C CA . SER A 1 98 ? 11.123 1.682 11.888 1.00 90.25 98 SER A CA 1
ATOM 753 C C . SER A 1 98 ? 10.118 1.927 13.017 1.00 90.25 98 SER A C 1
ATOM 755 O O . SER A 1 98 ? 9.981 1.087 13.907 1.00 90.25 98 SER A O 1
ATOM 757 N N . ASP A 1 99 ? 9.380 3.033 12.958 1.00 89.31 99 ASP A N 1
ATOM 758 C CA . ASP A 1 99 ? 8.330 3.402 13.906 1.00 89.31 99 ASP A CA 1
ATOM 759 C C . ASP A 1 99 ? 7.052 2.562 13.756 1.00 89.31 99 ASP A C 1
ATOM 761 O O . ASP A 1 99 ? 6.278 2.448 14.703 1.00 89.31 99 ASP A O 1
ATOM 765 N N . ILE A 1 100 ? 6.856 1.912 12.608 1.00 93.62 100 ILE A N 1
ATOM 766 C CA . ILE A 1 100 ? 5.744 0.985 12.367 1.00 93.62 100 ILE A CA 1
ATOM 767 C C . ILE A 1 100 ? 6.187 -0.439 12.710 1.00 93.62 100 ILE A C 1
ATOM 769 O O . ILE A 1 100 ? 5.632 -1.081 13.604 1.00 93.62 100 ILE A O 1
ATOM 773 N N . ALA A 1 101 ? 7.241 -0.919 12.045 1.00 92.38 101 ALA A N 1
ATOM 774 C CA . ALA A 1 101 ? 7.741 -2.282 12.199 1.00 92.38 101 ALA A CA 1
ATOM 775 C C . ALA A 1 101 ? 8.211 -2.565 13.635 1.00 92.38 101 ALA A C 1
ATOM 777 O O . ALA A 1 101 ? 8.001 -3.657 14.158 1.00 92.38 101 ALA A O 1
ATOM 778 N N . GLY A 1 102 ? 8.821 -1.580 14.302 1.00 92.62 102 GLY A N 1
ATOM 779 C CA . GLY A 1 102 ? 9.246 -1.711 15.695 1.00 92.62 102 GLY A CA 1
ATOM 780 C C . GLY A 1 102 ? 8.079 -1.846 16.674 1.00 92.62 102 GLY A C 1
ATOM 781 O O . GLY A 1 102 ? 8.203 -2.571 17.658 1.00 92.62 102 GLY A O 1
ATOM 782 N N . ARG A 1 103 ? 6.947 -1.186 16.399 1.00 93.94 103 ARG A N 1
ATOM 783 C CA . ARG A 1 103 ? 5.754 -1.207 17.261 1.00 93.94 103 ARG A CA 1
ATOM 784 C C . ARG A 1 103 ? 4.904 -2.458 17.066 1.00 93.94 103 ARG A C 1
ATOM 786 O O . ARG A 1 103 ? 4.292 -2.902 18.026 1.00 93.94 103 ARG A O 1
ATOM 793 N N . PHE A 1 104 ? 4.867 -3.022 15.859 1.00 94.00 104 PHE A N 1
ATOM 794 C CA . PHE A 1 104 ? 4.100 -4.242 15.574 1.00 94.00 104 PHE A CA 1
ATOM 795 C C . PHE A 1 104 ? 4.821 -5.521 16.007 1.00 94.00 104 PHE A C 1
ATOM 797 O O . PHE A 1 104 ? 4.175 -6.526 16.321 1.00 94.00 104 PHE A O 1
ATOM 804 N N . ARG A 1 105 ? 6.155 -5.479 16.075 1.00 91.81 105 ARG A N 1
ATOM 805 C CA . ARG A 1 105 ? 6.972 -6.637 16.424 1.00 91.81 105 ARG A CA 1
ATOM 806 C C . ARG A 1 105 ? 6.612 -7.184 17.804 1.00 91.81 105 ARG A C 1
ATOM 808 O O . ARG A 1 105 ? 6.798 -6.528 18.824 1.00 91.81 105 ARG A O 1
ATOM 815 N N . GLY A 1 106 ? 6.192 -8.446 17.833 1.00 89.12 106 GLY A N 1
ATOM 816 C CA . GLY A 1 106 ? 5.885 -9.170 19.071 1.00 89.12 106 GLY A CA 1
ATOM 817 C C . GLY A 1 106 ? 4.464 -8.959 19.602 1.00 89.12 106 GLY A C 1
ATOM 818 O O . GLY A 1 106 ? 4.115 -9.546 20.626 1.00 89.12 106 GLY A O 1
ATOM 819 N N . CYS A 1 107 ? 3.621 -8.186 18.912 1.00 94.44 107 CYS A N 1
ATOM 820 C CA . CYS A 1 107 ? 2.202 -8.079 19.237 1.00 94.44 107 CYS A CA 1
ATOM 821 C C . CYS A 1 107 ? 1.477 -9.383 18.874 1.00 94.44 107 CYS A C 1
ATOM 823 O O . CYS A 1 107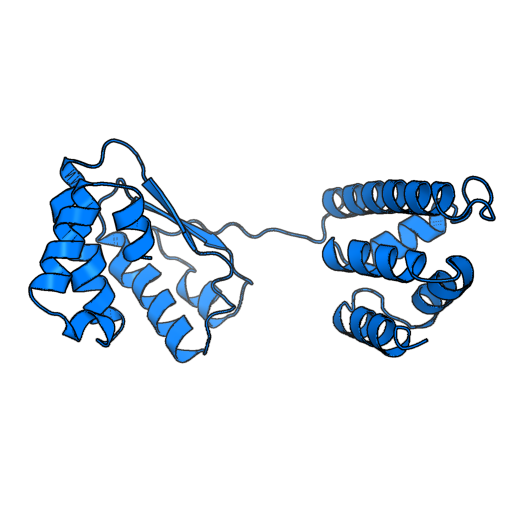 ? 1.332 -9.719 17.703 1.00 94.44 107 CYS A O 1
ATOM 825 N N . SER A 1 108 ? 0.965 -10.109 19.871 1.00 93.56 108 SER A N 1
ATOM 826 C CA . SER A 1 108 ? 0.326 -11.425 19.678 1.00 93.56 108 SER A CA 1
ATOM 827 C C . SER A 1 108 ? -0.920 -11.413 18.784 1.00 93.56 108 SER A C 1
ATOM 829 O O . SER A 1 108 ? -1.294 -12.447 18.235 1.00 93.56 108 SER A O 1
ATOM 831 N N . HIS A 1 109 ? -1.568 -10.257 18.644 1.00 93.25 109 HIS A N 1
ATOM 832 C CA . HIS A 1 109 ? -2.764 -10.058 17.826 1.00 93.25 109 HIS A CA 1
ATOM 833 C C . HIS A 1 109 ? -2.451 -9.534 16.412 1.00 93.25 109 HIS A C 1
ATOM 835 O O . HIS A 1 109 ? -3.376 -9.342 15.624 1.00 93.25 109 HIS A O 1
ATOM 841 N N . ILE A 1 110 ? -1.176 -9.298 16.080 1.00 94.81 110 ILE A N 1
ATOM 842 C CA . ILE A 1 110 ? -0.739 -8.812 14.767 1.00 94.81 110 ILE A CA 1
ATOM 843 C C . ILE A 1 110 ? 0.016 -9.932 14.054 1.00 94.81 110 ILE A C 1
ATOM 845 O O . ILE A 1 110 ? 0.953 -10.518 14.586 1.00 94.81 110 ILE A O 1
ATOM 849 N N . THR A 1 111 ? -0.395 -10.231 12.822 1.00 94.25 111 THR A N 1
ATOM 850 C CA . THR A 1 111 ? 0.349 -11.123 11.926 1.00 94.25 111 THR A CA 1
ATOM 851 C C . THR A 1 111 ? 1.061 -10.282 10.880 1.00 94.25 111 THR A C 1
ATOM 853 O O . THR A 1 111 ? 0.417 -9.679 10.024 1.00 94.25 111 THR A O 1
ATOM 856 N N . GLU A 1 112 ? 2.388 -10.241 10.947 1.00 91.75 112 GLU A N 1
ATOM 857 C CA . GLU A 1 112 ? 3.213 -9.535 9.969 1.00 91.75 112 GLU A CA 1
ATOM 858 C C . GLU A 1 112 ? 3.473 -10.417 8.740 1.00 91.75 112 GLU A C 1
ATOM 860 O O . GLU A 1 112 ? 3.880 -11.574 8.857 1.00 91.75 112 GLU A O 1
ATOM 865 N N . MET A 1 113 ? 3.273 -9.857 7.546 1.00 91.44 113 MET A N 1
ATOM 866 C CA . MET A 1 113 ? 3.638 -10.485 6.278 1.00 91.44 113 MET A CA 1
ATOM 867 C C . MET A 1 113 ? 4.528 -9.525 5.494 1.00 91.44 113 MET A C 1
ATOM 869 O O . MET A 1 113 ? 4.069 -8.488 5.021 1.00 91.44 113 MET A O 1
ATOM 873 N N . GLN A 1 114 ? 5.804 -9.876 5.343 1.00 88.38 114 GLN A N 1
ATOM 874 C CA . GLN A 1 114 ? 6.727 -9.105 4.515 1.00 88.38 114 GLN A CA 1
ATOM 875 C C . GLN A 1 114 ? 6.658 -9.577 3.064 1.00 88.38 114 GLN A C 1
ATOM 877 O O . GLN A 1 114 ? 6.877 -10.752 2.765 1.00 88.38 114 GLN A O 1
ATOM 882 N N . LEU A 1 115 ? 6.383 -8.644 2.155 1.00 85.62 115 LEU A N 1
ATOM 883 C CA . LEU A 1 115 ? 6.424 -8.894 0.720 1.00 85.62 115 LEU A CA 1
ATOM 884 C C . LEU A 1 115 ? 7.847 -8.663 0.212 1.00 85.62 115 LEU A C 1
ATOM 886 O O . LEU A 1 115 ? 8.319 -7.530 0.144 1.00 85.62 115 LEU A O 1
ATOM 890 N N . ASN A 1 116 ? 8.539 -9.742 -0.150 1.00 82.00 116 ASN A N 1
ATOM 891 C CA . ASN A 1 116 ? 9.843 -9.635 -0.789 1.00 82.00 116 ASN A CA 1
ATOM 892 C C . ASN A 1 116 ? 9.666 -9.356 -2.289 1.00 82.00 116 ASN A C 1
ATOM 894 O O . ASN A 1 116 ? 9.194 -10.208 -3.041 1.00 82.00 116 ASN A O 1
ATOM 898 N N . VAL A 1 117 ? 10.063 -8.163 -2.726 1.00 81.12 117 VAL A N 1
ATOM 899 C CA . VAL A 1 117 ? 10.009 -7.763 -4.140 1.00 81.12 117 VAL A CA 1
ATOM 900 C C . VAL A 1 117 ? 11.204 -8.282 -4.946 1.00 81.12 117 VAL A C 1
ATOM 902 O O . VAL A 1 117 ? 11.092 -8.475 -6.151 1.00 81.12 117 VAL A O 1
ATOM 905 N N . ALA A 1 118 ? 12.324 -8.610 -4.301 1.00 80.12 118 ALA A N 1
ATOM 906 C CA . ALA A 1 118 ? 13.558 -9.045 -4.953 1.00 80.12 118 ALA A CA 1
ATOM 907 C C . ALA A 1 118 ? 13.661 -10.581 -5.053 1.00 80.12 118 ALA A C 1
ATOM 909 O O . ALA A 1 118 ? 14.690 -11.175 -4.730 1.00 80.12 118 ALA A O 1
ATOM 910 N N . THR A 1 119 ? 12.584 -11.251 -5.476 1.00 88.44 119 THR A N 1
ATOM 911 C CA . THR A 1 119 ? 12.589 -12.711 -5.687 1.00 88.44 119 THR A CA 1
ATOM 912 C C . THR A 1 119 ? 12.808 -13.074 -7.153 1.00 88.44 119 THR A C 1
ATOM 914 O O . THR A 1 119 ? 12.503 -12.296 -8.060 1.00 88.44 119 THR A O 1
ATOM 917 N N . GLN A 1 120 ? 13.279 -14.299 -7.407 1.00 88.31 120 GLN A N 1
ATOM 918 C CA . GLN A 1 120 ? 13.394 -14.827 -8.769 1.00 88.31 120 GLN A CA 1
ATOM 919 C C . GLN A 1 120 ? 12.030 -14.883 -9.479 1.00 88.31 120 GLN A C 1
ATOM 921 O O . GLN A 1 120 ? 11.952 -14.592 -10.671 1.00 88.31 120 GLN A O 1
ATOM 926 N N . ALA A 1 121 ? 10.955 -15.196 -8.746 1.00 91.00 121 ALA A N 1
ATOM 927 C CA . ALA A 1 121 ? 9.594 -15.184 -9.276 1.00 91.00 121 ALA A CA 1
ATOM 928 C C . ALA A 1 121 ? 9.165 -13.767 -9.692 1.00 91.00 121 ALA A C 1
ATOM 930 O O . ALA A 1 121 ? 8.688 -13.578 -10.810 1.00 91.00 121 ALA A O 1
ATOM 931 N N . THR A 1 122 ? 9.424 -12.760 -8.849 1.00 91.88 122 THR A N 1
ATOM 932 C CA . THR A 1 122 ? 9.144 -11.355 -9.181 1.00 91.88 122 THR A CA 1
ATOM 933 C C . THR A 1 122 ? 9.940 -10.908 -10.406 1.00 91.88 122 THR A C 1
ATOM 935 O O . THR A 1 122 ? 9.361 -10.339 -11.329 1.00 91.88 122 THR A O 1
ATOM 938 N N . ARG A 1 123 ? 11.244 -11.223 -10.473 1.00 92.94 123 ARG A N 1
ATOM 939 C CA . ARG A 1 123 ? 12.080 -10.921 -11.650 1.00 92.94 123 ARG A CA 1
ATOM 940 C C . ARG A 1 123 ? 11.502 -11.554 -12.913 1.00 92.94 123 ARG A C 1
ATOM 942 O O . ARG A 1 123 ? 11.390 -10.875 -13.928 1.00 92.94 123 ARG A O 1
ATOM 949 N N . HIS A 1 124 ? 11.101 -12.823 -12.849 1.00 94.50 124 HIS A N 1
ATOM 950 C CA . HIS A 1 124 ? 10.479 -13.506 -13.980 1.00 94.50 124 HIS A CA 1
ATOM 951 C C . HIS A 1 124 ? 9.187 -12.805 -14.427 1.00 94.50 124 HIS A C 1
ATOM 953 O O . HIS A 1 124 ? 9.003 -12.560 -15.617 1.00 94.50 124 HIS A O 1
ATOM 959 N N . ASN A 1 125 ? 8.319 -12.409 -13.493 1.00 95.38 125 ASN A N 1
ATOM 960 C CA . ASN A 1 125 ? 7.093 -11.690 -13.842 1.00 95.38 125 ASN A CA 1
ATOM 961 C C . ASN A 1 125 ? 7.371 -10.303 -14.442 1.00 95.38 125 ASN A C 1
ATOM 963 O O . ASN A 1 125 ? 6.654 -9.884 -15.348 1.00 95.38 125 ASN A O 1
ATOM 967 N N . ILE A 1 126 ? 8.422 -9.612 -13.997 1.00 96.44 126 ILE A N 1
ATOM 968 C CA . ILE A 1 126 ? 8.837 -8.336 -14.589 1.00 96.44 126 ILE A CA 1
ATOM 969 C C . ILE A 1 126 ? 9.381 -8.528 -16.007 1.00 96.44 126 ILE A C 1
ATOM 971 O O . ILE A 1 126 ? 9.048 -7.731 -16.880 1.00 96.44 126 ILE A O 1
ATOM 975 N N . VAL A 1 127 ? 10.160 -9.584 -16.270 1.00 96.62 127 VAL A N 1
ATOM 976 C CA . VAL A 1 127 ? 10.609 -9.923 -17.635 1.00 96.62 127 VAL A CA 1
ATOM 977 C C . VAL A 1 127 ? 9.407 -10.105 -18.557 1.00 96.62 127 VAL A C 1
ATOM 979 O O . VAL A 1 127 ? 9.341 -9.448 -19.593 1.00 96.62 127 VAL A O 1
ATOM 982 N N . VAL A 1 128 ? 8.431 -10.925 -18.152 1.00 96.62 128 VAL A N 1
ATOM 983 C CA . VAL A 1 128 ? 7.203 -11.162 -18.931 1.00 96.62 128 VAL A CA 1
ATOM 984 C C . VAL A 1 128 ? 6.437 -9.857 -19.160 1.00 96.62 128 VAL A C 1
ATOM 986 O O . VAL A 1 128 ? 6.029 -9.563 -20.282 1.00 96.62 128 VAL A O 1
ATOM 989 N N . TYR A 1 129 ? 6.298 -9.030 -18.121 1.00 96.88 129 TYR A N 1
ATOM 990 C CA . TYR A 1 129 ? 5.655 -7.724 -18.229 1.00 96.88 129 TYR A CA 1
ATOM 991 C C . TYR A 1 129 ? 6.367 -6.810 -19.236 1.00 96.88 129 TYR A C 1
ATOM 993 O O . TYR A 1 129 ? 5.716 -6.204 -20.086 1.00 96.88 129 TYR A O 1
ATOM 1001 N N . ILE A 1 130 ? 7.698 -6.707 -19.175 1.00 96.50 130 ILE A N 1
ATOM 1002 C CA . ILE A 1 130 ? 8.470 -5.872 -20.102 1.00 96.50 130 ILE A CA 1
ATOM 1003 C C . ILE A 1 130 ? 8.325 -6.408 -21.530 1.00 96.50 130 ILE A C 1
ATOM 1005 O O . ILE A 1 130 ? 8.043 -5.616 -22.423 1.00 96.50 130 ILE A O 1
ATOM 1009 N N . GLN A 1 131 ? 8.437 -7.723 -21.751 1.00 95.00 131 GLN A N 1
ATOM 1010 C CA . GLN A 1 131 ? 8.226 -8.342 -23.070 1.00 95.00 131 GLN A CA 1
ATOM 1011 C C . GLN A 1 131 ? 6.879 -7.925 -23.671 1.00 95.00 131 GLN A C 1
ATOM 1013 O O . GLN A 1 131 ? 6.830 -7.391 -24.779 1.00 95.00 131 GLN A O 1
ATOM 1018 N N . GLU A 1 132 ? 5.795 -8.077 -22.907 1.00 94.62 132 GLU A N 1
ATOM 1019 C CA . GLU A 1 132 ? 4.450 -7.705 -23.348 1.00 94.62 132 GLU A CA 1
ATOM 1020 C C . GLU A 1 132 ? 4.345 -6.204 -23.671 1.00 94.62 132 GLU A C 1
ATOM 1022 O O . GLU A 1 132 ? 3.772 -5.798 -24.686 1.00 94.62 132 GLU A O 1
ATOM 1027 N N . ARG A 1 133 ? 4.921 -5.335 -22.830 1.00 94.75 133 ARG A N 1
ATOM 1028 C CA . ARG A 1 133 ? 4.906 -3.884 -23.071 1.00 94.75 133 ARG A CA 1
ATOM 1029 C C . ARG A 1 133 ? 5.702 -3.487 -24.308 1.00 94.75 133 ARG A C 1
ATOM 1031 O O . ARG A 1 133 ? 5.285 -2.564 -25.006 1.00 94.75 133 ARG A O 1
ATOM 1038 N N . MET A 1 134 ? 6.795 -4.174 -24.605 1.00 92.12 134 MET A N 1
ATOM 1039 C CA . MET A 1 134 ? 7.633 -3.866 -25.761 1.00 92.12 134 MET A CA 1
ATOM 1040 C C . MET A 1 134 ? 7.018 -4.343 -27.075 1.00 92.12 134 MET A C 1
ATOM 1042 O O . MET A 1 134 ? 7.092 -3.609 -28.063 1.00 92.12 134 MET A O 1
ATOM 1046 N N . GLU A 1 135 ? 6.321 -5.483 -27.080 1.00 90.69 135 GLU A N 1
ATOM 1047 C CA . GLU A 1 135 ? 5.506 -5.895 -28.231 1.00 90.69 135 GLU A CA 1
ATOM 1048 C C . GLU A 1 135 ? 4.374 -4.894 -28.498 1.00 90.69 135 GLU A C 1
ATOM 1050 O O . GLU A 1 135 ? 4.157 -4.472 -29.635 1.00 90.69 135 GLU A O 1
ATOM 1055 N N . ASN A 1 136 ? 3.719 -4.394 -27.448 1.00 91.19 136 ASN A N 1
ATOM 1056 C CA . ASN A 1 136 ? 2.723 -3.330 -27.592 1.00 91.19 136 ASN A CA 1
ATOM 1057 C C . ASN A 1 136 ? 3.317 -2.039 -28.194 1.00 91.19 136 ASN A C 1
ATOM 1059 O O . ASN A 1 136 ? 2.696 -1.405 -29.051 1.00 91.19 136 ASN A O 1
ATOM 1063 N N . ILE A 1 137 ? 4.528 -1.644 -27.782 1.00 90.25 137 ILE A N 1
ATOM 1064 C CA . ILE A 1 137 ? 5.230 -0.479 -28.349 1.00 90.25 137 ILE A CA 1
ATOM 1065 C C . ILE A 1 137 ? 5.558 -0.706 -29.825 1.00 90.25 137 ILE A C 1
ATOM 1067 O O . ILE A 1 137 ? 5.312 0.186 -30.637 1.00 90.25 137 ILE A O 1
ATOM 1071 N N . ARG A 1 138 ? 6.043 -1.896 -30.189 1.00 90.00 138 ARG A N 1
ATOM 1072 C CA . ARG A 1 138 ? 6.313 -2.287 -31.579 1.00 90.00 138 ARG A CA 1
ATOM 1073 C C . ARG A 1 138 ? 5.060 -2.194 -32.450 1.00 90.00 138 ARG A C 1
ATOM 1075 O O . ARG A 1 138 ? 5.111 -1.615 -33.532 1.00 90.00 138 ARG A O 1
ATOM 1082 N N . HIS A 1 139 ? 3.920 -2.700 -31.980 1.00 87.50 139 HIS A N 1
ATOM 1083 C CA . HIS A 1 139 ? 2.659 -2.597 -32.721 1.00 87.50 139 HIS A CA 1
ATOM 1084 C C . HIS A 1 139 ? 2.231 -1.143 -32.968 1.00 87.50 139 HIS A C 1
ATOM 1086 O O . HIS A 1 139 ? 1.675 -0.831 -34.025 1.00 87.50 139 HIS A O 1
ATOM 1092 N N . PHE A 1 140 ? 2.514 -0.248 -32.019 1.00 86.44 140 PHE A N 1
ATOM 1093 C CA . PHE A 1 140 ? 2.216 1.178 -32.143 1.00 86.44 140 PHE A CA 1
ATOM 1094 C C . PHE A 1 140 ? 3.223 1.922 -33.039 1.00 86.44 140 PHE A C 1
ATOM 1096 O O . PHE A 1 140 ? 2.843 2.788 -33.826 1.00 86.44 140 PHE A O 1
ATOM 1103 N N . LYS A 1 141 ? 4.512 1.580 -32.948 1.00 84.25 141 LYS A N 1
ATOM 1104 C CA . LYS A 1 141 ? 5.621 2.192 -33.691 1.00 84.25 141 LYS A CA 1
ATOM 1105 C C . LYS A 1 141 ? 6.104 1.224 -34.775 1.00 84.25 141 LYS A C 1
ATOM 1107 O O . LYS A 1 141 ? 7.115 0.547 -34.618 1.00 84.25 141 LYS A O 1
ATOM 1112 N N . ARG A 1 142 ? 5.387 1.193 -35.905 1.00 73.12 142 ARG A N 1
ATOM 1113 C CA . ARG A 1 142 ? 5.613 0.256 -37.031 1.00 73.12 142 ARG A CA 1
ATOM 1114 C C . ARG A 1 142 ? 7.009 0.310 -37.679 1.00 73.12 142 ARG A C 1
ATOM 1116 O O . ARG A 1 142 ? 7.295 -0.526 -38.524 1.00 73.12 142 ARG A O 1
ATOM 1123 N N . SER A 1 143 ? 7.851 1.280 -37.319 1.00 80.12 143 SER A N 1
ATOM 1124 C CA . SER A 1 143 ? 9.258 1.376 -37.732 1.00 80.12 143 SER A CA 1
ATOM 1125 C C . SER A 1 143 ? 10.199 0.453 -36.947 1.00 80.12 143 SER A C 1
ATOM 1127 O O . SER A 1 143 ? 11.388 0.396 -37.254 1.00 80.12 143 SER A O 1
ATOM 1129 N N . LEU A 1 144 ? 9.705 -0.232 -35.913 1.00 85.50 144 LEU A N 1
ATOM 1130 C CA . LEU A 1 144 ? 10.491 -1.173 -35.126 1.00 85.50 144 LEU A CA 1
ATOM 1131 C C . LEU A 1 144 ? 10.476 -2.570 -35.751 1.00 85.50 144 LEU A C 1
ATOM 1133 O O . LEU A 1 144 ? 9.418 -3.121 -36.064 1.00 85.50 144 LEU A O 1
ATOM 1137 N N . GLU A 1 145 ? 11.668 -3.148 -35.870 1.00 85.06 145 GLU A N 1
ATOM 1138 C CA . GLU A 1 145 ? 11.869 -4.525 -36.315 1.00 85.06 145 GLU A CA 1
ATOM 1139 C C . GLU A 1 145 ? 11.218 -5.534 -35.348 1.00 85.06 145 GLU A C 1
ATOM 1141 O O . GLU A 1 145 ? 10.995 -5.229 -34.166 1.00 85.06 145 GLU A O 1
ATOM 1146 N N . PRO A 1 146 ? 10.919 -6.762 -35.806 1.00 78.62 146 PRO A N 1
ATOM 1147 C CA . PRO A 1 146 ? 10.644 -7.872 -34.900 1.00 78.62 146 PRO A CA 1
ATOM 1148 C C . PRO A 1 146 ? 11.760 -8.019 -33.858 1.00 78.62 146 PRO A C 1
ATOM 1150 O O . PRO A 1 146 ? 12.934 -7.893 -34.195 1.00 78.62 146 PRO A O 1
ATOM 1153 N N . GLU A 1 147 ? 11.392 -8.265 -32.597 1.00 75.19 147 GLU A N 1
ATOM 1154 C CA . GLU A 1 147 ? 12.348 -8.516 -31.503 1.00 75.19 147 GLU A CA 1
ATOM 1155 C C . GLU A 1 147 ? 13.383 -7.388 -31.278 1.00 75.19 147 GLU A C 1
ATOM 1157 O O . GLU A 1 147 ? 14.484 -7.639 -30.798 1.00 75.19 147 GLU A O 1
ATOM 1162 N N . TRP A 1 148 ? 13.035 -6.127 -31.574 1.00 82.62 148 TRP A N 1
ATOM 1163 C CA . TRP A 1 148 ? 13.961 -4.977 -31.599 1.00 82.62 148 TRP A CA 1
ATOM 1164 C C . TRP A 1 148 ? 14.803 -4.716 -30.331 1.00 82.62 148 TRP A C 1
ATOM 1166 O O . TRP A 1 148 ? 15.788 -3.984 -30.413 1.00 82.62 148 TRP A O 1
ATOM 1176 N N . LEU A 1 149 ? 14.431 -5.274 -29.174 1.00 81.94 149 LEU A N 1
ATOM 1177 C CA . LEU A 1 149 ? 15.213 -5.192 -27.933 1.00 81.94 149 LEU A CA 1
ATOM 1178 C C . LEU A 1 149 ? 16.107 -6.411 -27.692 1.00 81.94 149 LEU A C 1
ATOM 1180 O O . LEU A 1 149 ? 17.112 -6.296 -27.001 1.00 81.94 149 LEU A O 1
ATOM 1184 N N . GLY A 1 150 ? 15.771 -7.573 -28.252 1.00 86.06 150 GLY A N 1
ATOM 1185 C CA . GLY A 1 150 ? 16.381 -8.846 -27.881 1.00 86.06 150 GLY A CA 1
ATOM 1186 C C . GLY A 1 150 ? 16.165 -9.221 -26.405 1.00 86.06 150 GLY A C 1
ATOM 1187 O O . GLY A 1 150 ? 15.924 -8.390 -25.527 1.00 86.06 150 GLY A O 1
ATOM 1188 N N . GLN A 1 151 ? 16.286 -10.512 -26.103 1.00 90.88 151 GLN A N 1
ATOM 1189 C CA . GLN A 1 151 ? 16.130 -11.020 -24.736 1.00 90.88 151 GLN A CA 1
ATOM 1190 C C . GLN A 1 151 ? 17.127 -10.416 -23.711 1.00 90.88 151 GLN A C 1
ATOM 1192 O O . GLN A 1 151 ? 16.692 -10.072 -22.610 1.00 90.88 151 GLN A O 1
ATOM 1197 N N . PRO A 1 152 ? 18.422 -10.198 -24.032 1.00 93.56 152 PRO A N 1
ATOM 1198 C CA . PRO A 1 152 ? 19.390 -9.677 -23.056 1.00 93.56 152 PRO A CA 1
ATOM 1199 C C . PRO A 1 152 ? 19.071 -8.270 -22.530 1.00 93.56 152 PRO A C 1
ATOM 1201 O O . PRO A 1 152 ? 19.282 -7.975 -21.351 1.00 93.56 152 PRO A O 1
ATOM 1204 N N . VAL A 1 153 ? 18.540 -7.388 -23.384 1.00 93.50 153 VAL A N 1
ATOM 1205 C CA . VAL A 1 153 ? 18.177 -6.025 -22.966 1.00 93.50 153 VAL A CA 1
ATOM 1206 C C . VAL A 1 153 ? 16.967 -6.060 -22.043 1.00 93.50 153 VAL A C 1
ATOM 1208 O O . VAL A 1 153 ? 16.936 -5.349 -21.043 1.00 93.50 153 VAL A O 1
ATOM 1211 N N . ILE A 1 154 ? 15.993 -6.925 -22.325 1.00 95.06 154 ILE A N 1
ATOM 1212 C CA . ILE A 1 154 ? 14.825 -7.104 -21.458 1.00 95.06 154 ILE A CA 1
ATOM 1213 C C . ILE A 1 154 ? 15.249 -7.594 -20.072 1.00 95.06 154 ILE A C 1
ATOM 1215 O O . ILE A 1 154 ? 14.762 -7.084 -19.064 1.00 95.06 154 ILE A O 1
ATOM 1219 N N . GLU A 1 155 ? 16.179 -8.545 -20.008 1.00 94.81 155 GLU A N 1
ATOM 1220 C CA . GLU A 1 155 ? 16.713 -9.028 -18.734 1.00 94.81 155 GLU A CA 1
ATOM 1221 C C . GLU A 1 155 ? 17.468 -7.940 -17.973 1.00 94.81 155 GLU A C 1
ATOM 1223 O O . GLU A 1 155 ? 17.325 -7.850 -16.755 1.00 94.81 155 GLU A O 1
ATOM 1228 N N . THR A 1 156 ? 18.193 -7.072 -18.682 1.00 94.81 156 THR A N 1
ATOM 1229 C CA . THR A 1 156 ? 18.867 -5.908 -18.088 1.00 94.81 156 THR A CA 1
ATOM 1230 C C . THR A 1 156 ? 17.855 -4.911 -17.521 1.00 94.81 156 THR A C 1
ATOM 1232 O O . THR A 1 156 ? 18.008 -4.454 -16.394 1.00 94.81 156 THR A O 1
ATOM 1235 N N . LEU A 1 157 ? 16.772 -4.609 -18.244 1.00 94.94 157 LEU A N 1
ATOM 1236 C CA . LEU A 1 157 ? 15.704 -3.737 -17.740 1.00 94.94 157 LEU A CA 1
ATOM 1237 C C . LEU A 1 157 ? 14.984 -4.355 -16.532 1.00 94.94 157 LEU A C 1
ATOM 1239 O O . LEU A 1 157 ? 14.648 -3.653 -15.579 1.00 94.94 157 LEU A O 1
ATOM 1243 N N . ALA A 1 158 ? 14.764 -5.671 -16.542 1.00 94.94 158 ALA A N 1
ATOM 1244 C CA . ALA A 1 158 ? 14.205 -6.377 -15.395 1.00 94.94 158 ALA A CA 1
ATOM 1245 C C . ALA A 1 158 ? 15.155 -6.337 -14.190 1.00 94.94 158 ALA A C 1
ATOM 1247 O O . ALA A 1 158 ? 14.700 -6.187 -13.059 1.00 94.94 158 ALA A O 1
ATOM 1248 N N . GLU A 1 159 ? 16.463 -6.417 -14.416 1.00 93.56 159 GLU A N 1
ATOM 1249 C CA . GLU A 1 159 ? 17.471 -6.250 -13.372 1.00 93.56 159 GLU A CA 1
ATOM 1250 C C . GLU A 1 159 ? 17.480 -4.837 -12.798 1.00 93.56 159 GLU A C 1
ATOM 1252 O O . GLU A 1 159 ? 17.432 -4.676 -11.582 1.00 93.56 159 GLU A O 1
ATOM 1257 N N . TYR A 1 160 ? 17.444 -3.821 -13.660 1.00 94.50 160 TYR A N 1
ATOM 1258 C CA . TYR A 1 160 ? 17.395 -2.418 -13.249 1.00 94.50 160 TYR A CA 1
ATOM 1259 C C . TYR A 1 160 ? 16.129 -2.082 -12.462 1.00 94.50 160 TYR A C 1
ATOM 1261 O O . TYR A 1 160 ? 16.133 -1.137 -11.681 1.00 94.50 160 TYR A O 1
ATOM 1269 N N . SER A 1 161 ? 15.050 -2.848 -12.629 1.00 93.62 161 SER A N 1
ATOM 1270 C CA . SER A 1 161 ? 13.830 -2.639 -11.853 1.00 93.62 161 SER A CA 1
ATOM 1271 C C . SER A 1 161 ? 13.982 -2.946 -10.363 1.00 93.62 161 SER A C 1
ATOM 1273 O O . SER A 1 161 ? 13.143 -2.509 -9.578 1.00 93.62 161 SER A O 1
ATOM 1275 N N . GLY A 1 162 ? 14.978 -3.742 -9.959 1.00 90.88 162 GLY A N 1
ATOM 1276 C CA . GLY A 1 162 ? 15.143 -4.166 -8.566 1.00 90.88 162 GLY A CA 1
ATOM 1277 C C . GLY A 1 162 ? 13.945 -4.929 -7.991 1.00 90.88 162 GLY A C 1
ATOM 1278 O O . GLY A 1 162 ? 13.759 -4.955 -6.777 1.00 90.88 162 GLY A O 1
ATOM 1279 N N . GLY A 1 163 ? 13.093 -5.514 -8.843 1.00 92.25 163 GLY A N 1
ATOM 1280 C CA . GLY A 1 163 ? 11.838 -6.143 -8.418 1.00 92.25 163 GLY A CA 1
ATOM 1281 C C . GLY A 1 163 ? 10.633 -5.193 -8.364 1.00 92.25 163 GLY A C 1
ATOM 1282 O O . GLY A 1 163 ? 9.529 -5.617 -8.023 1.00 92.25 163 GLY A O 1
ATOM 1283 N N . LEU A 1 164 ? 10.801 -3.917 -8.722 1.00 92.69 164 LEU A N 1
ATOM 1284 C CA . LEU A 1 164 ? 9.743 -2.912 -8.684 1.00 92.69 164 LEU A CA 1
ATOM 1285 C C . LEU A 1 164 ? 9.016 -2.810 -10.030 1.00 92.69 164 LEU A C 1
ATOM 1287 O O . LEU A 1 164 ? 9.509 -2.230 -10.999 1.00 92.69 164 LEU A O 1
ATOM 1291 N N . PHE A 1 165 ? 7.767 -3.276 -10.066 1.00 93.69 165 PHE A N 1
ATOM 1292 C CA . PHE A 1 165 ? 6.892 -3.104 -11.233 1.00 93.69 165 PHE A CA 1
ATOM 1293 C C . PHE A 1 165 ? 6.678 -1.638 -11.615 1.00 93.69 165 PHE A C 1
ATOM 1295 O O . PHE A 1 165 ? 6.529 -1.329 -12.797 1.00 93.69 165 PHE A O 1
ATOM 1302 N N . ILE A 1 166 ? 6.673 -0.727 -10.637 1.00 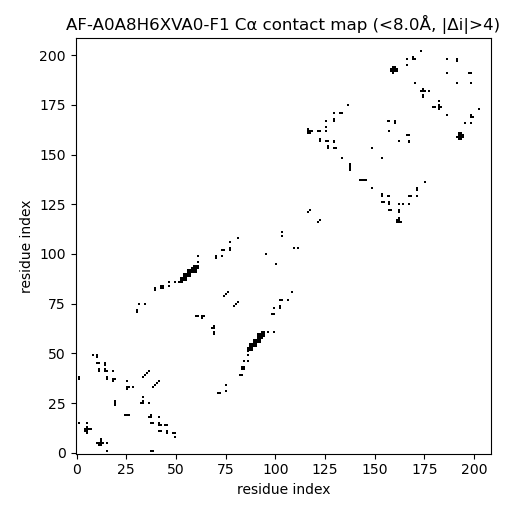93.38 166 ILE A N 1
ATOM 1303 C CA . ILE A 1 166 ? 6.538 0.705 -10.913 1.00 93.38 166 ILE A CA 1
ATOM 1304 C C . ILE A 1 166 ? 7.726 1.225 -11.726 1.00 93.38 166 ILE A C 1
ATOM 1306 O O . ILE A 1 166 ? 7.510 1.947 -12.695 1.00 93.38 166 ILE A O 1
ATOM 1310 N N . TRP A 1 167 ? 8.947 0.773 -11.425 1.00 95.56 167 TRP A N 1
ATOM 1311 C CA . TRP A 1 167 ? 10.135 1.109 -12.205 1.00 95.56 167 TRP A CA 1
ATOM 1312 C C . TRP A 1 167 ? 9.994 0.590 -13.637 1.00 95.56 167 TRP A C 1
ATOM 1314 O O . TRP A 1 167 ? 10.077 1.367 -14.588 1.00 95.56 167 TRP A O 1
ATOM 1324 N N . ALA A 1 168 ? 9.661 -0.697 -13.802 1.00 96.06 168 ALA A N 1
ATOM 1325 C CA . ALA A 1 168 ? 9.499 -1.311 -15.123 1.00 96.06 168 ALA A CA 1
ATOM 1326 C C . ALA A 1 168 ? 8.405 -0.616 -15.952 1.00 96.06 168 ALA A C 1
ATOM 1328 O O . ALA A 1 168 ? 8.586 -0.328 -17.134 1.00 96.06 168 ALA A O 1
ATOM 1329 N N . SER A 1 169 ? 7.271 -0.297 -15.327 1.00 96.31 169 SER A N 1
ATOM 1330 C CA . SER A 1 169 ? 6.173 0.444 -15.947 1.00 96.31 169 SER A CA 1
ATOM 1331 C C . SER A 1 169 ? 6.594 1.848 -16.380 1.00 96.31 169 SER A C 1
ATOM 1333 O O . SER A 1 169 ? 6.294 2.246 -17.509 1.00 96.31 169 SER A O 1
ATOM 1335 N N . THR A 1 170 ? 7.290 2.594 -15.521 1.00 95.81 170 THR A N 1
ATOM 1336 C CA . THR A 1 170 ? 7.778 3.943 -15.831 1.00 95.81 170 THR A CA 1
ATOM 1337 C C . THR A 1 170 ? 8.791 3.908 -16.972 1.00 95.81 170 THR A C 1
ATOM 1339 O O . THR A 1 170 ? 8.633 4.660 -17.931 1.00 95.81 170 THR A O 1
ATOM 1342 N N . ALA A 1 171 ? 9.738 2.966 -16.952 1.00 95.38 171 ALA A N 1
ATOM 1343 C CA . ALA A 1 171 ? 10.701 2.758 -18.030 1.00 95.38 171 ALA A CA 1
ATOM 1344 C C . ALA A 1 171 ? 10.000 2.459 -19.365 1.00 95.38 171 ALA A C 1
ATOM 1346 O O . ALA A 1 171 ? 10.271 3.111 -20.370 1.00 95.38 171 ALA A O 1
ATOM 1347 N N . CYS A 1 172 ? 9.022 1.545 -19.378 1.00 95.00 172 CYS A N 1
ATOM 1348 C CA . CYS A 1 172 ? 8.244 1.238 -20.584 1.00 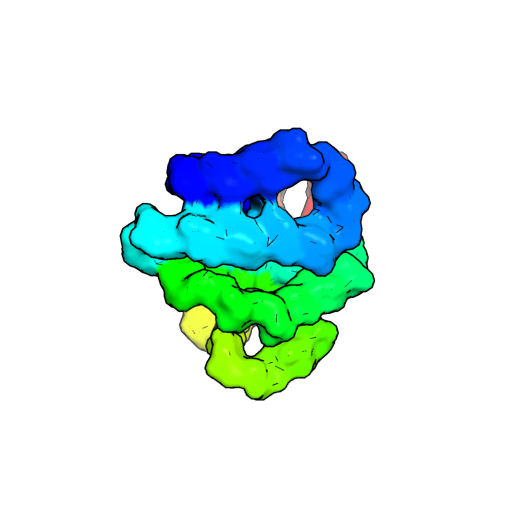95.00 172 CYS A CA 1
ATOM 1349 C C . CYS A 1 172 ? 7.470 2.460 -21.106 1.00 95.00 172 CYS A C 1
ATOM 1351 O O . CYS A 1 172 ? 7.410 2.695 -22.313 1.00 95.00 172 CYS A O 1
ATOM 1353 N N . LYS A 1 173 ? 6.862 3.252 -20.211 1.00 94.50 173 LYS A N 1
ATOM 1354 C CA . LYS A 1 173 ? 6.154 4.486 -20.589 1.00 94.50 173 LYS A CA 1
ATOM 1355 C C . LYS A 1 173 ? 7.110 5.521 -21.177 1.00 94.50 173 LYS A C 1
ATOM 1357 O O . LYS A 1 173 ? 6.754 6.144 -22.174 1.00 94.50 173 LYS A O 1
ATOM 1362 N N . PHE A 1 174 ? 8.295 5.669 -20.589 1.00 94.06 174 PHE A N 1
ATOM 1363 C CA . PHE A 1 174 ? 9.342 6.556 -21.083 1.00 94.06 174 PHE A CA 1
ATOM 1364 C C . PHE A 1 174 ? 9.848 6.123 -22.461 1.00 94.06 174 PHE A C 1
ATOM 1366 O O . PHE A 1 174 ? 9.897 6.937 -23.373 1.00 94.06 174 PHE A O 1
ATOM 1373 N N . ILE A 1 175 ? 10.115 4.830 -22.660 1.00 93.69 175 ILE A N 1
ATOM 1374 C CA . ILE A 1 175 ? 10.513 4.274 -23.962 1.00 93.69 175 ILE A CA 1
ATOM 1375 C C . ILE A 1 175 ? 9.447 4.546 -25.029 1.00 93.69 175 ILE A C 1
ATOM 1377 O O . ILE A 1 175 ? 9.760 4.927 -26.153 1.00 93.69 175 ILE A O 1
ATOM 1381 N N . ARG A 1 176 ? 8.165 4.408 -24.679 1.00 92.50 176 ARG A N 1
ATOM 1382 C CA . ARG A 1 176 ? 7.055 4.670 -25.604 1.00 92.50 176 ARG A CA 1
ATOM 1383 C C . ARG A 1 176 ? 6.881 6.153 -25.957 1.00 92.50 176 ARG A C 1
ATOM 1385 O O . ARG A 1 176 ? 6.220 6.440 -26.956 1.00 92.50 176 ARG A O 1
ATOM 1392 N N . SER A 1 177 ? 7.376 7.080 -25.133 1.00 90.88 177 SER A N 1
ATOM 1393 C CA . SER A 1 177 ? 7.011 8.501 -25.230 1.00 90.88 177 SER A CA 1
ATOM 1394 C C . SER A 1 177 ? 7.483 9.149 -26.531 1.00 90.88 177 SER A C 1
ATOM 1396 O O . SER A 1 177 ? 6.755 9.962 -27.095 1.00 90.88 177 SER A O 1
ATOM 1398 N N . PHE A 1 178 ? 8.645 8.742 -27.048 1.00 89.50 178 PHE A N 1
ATOM 1399 C CA . PHE A 1 178 ? 9.241 9.316 -28.253 1.00 89.50 178 PHE A CA 1
ATOM 1400 C C . PHE A 1 178 ? 9.825 8.233 -29.174 1.00 89.50 178 PHE A C 1
ATOM 1402 O O . PHE A 1 178 ? 9.126 7.253 -29.459 1.00 89.50 178 PHE A O 1
ATOM 1409 N N . ASP A 1 179 ? 11.047 8.420 -29.683 1.00 91.00 179 ASP A N 1
ATOM 1410 C CA . ASP A 1 179 ? 11.815 7.380 -30.358 1.00 91.00 179 ASP A CA 1
ATOM 1411 C C . ASP A 1 179 ? 12.241 6.302 -29.340 1.00 91.00 179 ASP A C 1
ATOM 1413 O O . ASP A 1 179 ? 12.996 6.593 -28.405 1.00 91.00 179 ASP A O 1
ATOM 1417 N N . PRO A 1 180 ? 11.759 5.052 -29.480 1.00 92.25 180 PRO A N 1
ATOM 1418 C CA . PRO A 1 180 ? 12.028 4.013 -28.492 1.00 92.25 180 PRO A CA 1
ATOM 1419 C C . PRO A 1 180 ? 13.502 3.623 -28.376 1.00 92.25 180 PRO A C 1
ATOM 1421 O O . PRO A 1 180 ? 13.922 3.209 -27.296 1.00 92.25 180 PRO A O 1
ATOM 1424 N N . LYS A 1 181 ? 14.294 3.749 -29.450 1.00 91.19 181 LYS A N 1
ATOM 1425 C CA . LYS A 1 181 ? 15.718 3.386 -29.436 1.00 91.19 181 LYS A CA 1
ATOM 1426 C C . LYS A 1 181 ? 16.532 4.443 -28.697 1.00 91.19 181 LYS A C 1
ATOM 1428 O O . LYS A 1 181 ? 17.356 4.084 -27.860 1.00 91.19 181 LYS A O 1
ATOM 1433 N N . GLU A 1 182 ? 16.259 5.722 -28.940 1.00 92.19 182 GLU A N 1
ATOM 1434 C CA . GLU A 1 182 ? 16.885 6.831 -28.210 1.00 92.19 182 GLU A CA 1
ATOM 1435 C C . GLU A 1 182 ? 16.544 6.778 -26.717 1.00 92.19 182 GLU A C 1
ATOM 1437 O O . GLU A 1 182 ? 17.431 6.816 -25.865 1.00 92.19 182 GLU A O 1
ATOM 1442 N N . ARG A 1 183 ? 15.260 6.610 -26.379 1.00 92.94 183 ARG A N 1
ATOM 1443 C CA . ARG A 1 183 ? 14.800 6.539 -24.983 1.00 92.94 183 ARG A CA 1
ATOM 1444 C C . ARG A 1 183 ? 15.377 5.340 -24.236 1.00 92.94 183 ARG A C 1
ATOM 1446 O O . ARG A 1 183 ? 15.744 5.461 -23.068 1.00 92.94 183 ARG A O 1
ATOM 1453 N N . LEU A 1 184 ? 15.482 4.196 -24.907 1.00 93.31 184 LEU A N 1
ATOM 1454 C CA . LEU A 1 184 ? 16.161 3.026 -24.364 1.00 93.31 184 LEU A CA 1
ATOM 1455 C C . LEU A 1 184 ? 17.641 3.317 -24.096 1.00 93.31 184 LEU A C 1
ATOM 1457 O O . LEU A 1 184 ? 18.131 2.991 -23.018 1.00 93.31 184 LEU A O 1
ATOM 1461 N N . ALA A 1 185 ? 18.347 3.927 -25.053 1.00 92.56 185 ALA A N 1
ATOM 1462 C CA . ALA A 1 185 ? 19.762 4.251 -24.900 1.00 92.56 185 ALA A CA 1
ATOM 1463 C C . ALA A 1 185 ? 20.007 5.174 -23.697 1.00 92.56 185 ALA A C 1
ATOM 1465 O O . ALA A 1 185 ? 20.965 4.958 -22.956 1.00 92.56 185 ALA A O 1
ATOM 1466 N N . ILE A 1 186 ? 19.112 6.136 -23.448 1.00 93.00 186 ILE A N 1
ATOM 1467 C CA . ILE A 1 186 ? 19.147 6.971 -22.239 1.00 93.00 186 ILE A CA 1
ATOM 1468 C C . ILE A 1 186 ? 19.068 6.084 -20.987 1.00 93.00 186 ILE A C 1
ATOM 1470 O O . ILE A 1 186 ? 19.991 6.089 -20.184 1.00 93.00 186 ILE A O 1
ATOM 1474 N N . ILE A 1 187 ? 18.043 5.232 -20.850 1.00 92.56 187 ILE A N 1
ATOM 1475 C CA . ILE A 1 187 ? 17.911 4.347 -19.673 1.00 92.56 187 ILE A CA 1
ATOM 1476 C C . ILE A 1 187 ? 19.168 3.488 -19.452 1.00 92.56 187 ILE A C 1
ATOM 1478 O O . ILE A 1 187 ? 19.628 3.350 -18.320 1.00 92.56 187 ILE A O 1
ATOM 1482 N N . LEU A 1 188 ? 19.731 2.915 -20.519 1.00 90.88 188 LEU A N 1
ATOM 1483 C CA . LEU A 1 188 ? 20.889 2.019 -20.427 1.00 90.88 188 LEU A CA 1
ATOM 1484 C C . LEU A 1 188 ? 22.205 2.744 -20.098 1.00 90.88 188 LEU A C 1
ATOM 1486 O O . LEU A 1 188 ? 23.137 2.108 -19.614 1.00 90.88 188 LEU A O 1
ATOM 1490 N N . THR A 1 189 ? 22.298 4.052 -20.348 1.00 89.62 189 THR A N 1
ATOM 1491 C CA . THR A 1 189 ? 23.521 4.845 -20.121 1.00 89.62 189 THR A CA 1
ATOM 1492 C C . THR A 1 189 ? 23.460 5.710 -18.862 1.00 89.62 189 THR A C 1
ATOM 1494 O O . THR A 1 189 ? 24.503 6.054 -18.313 1.00 89.62 189 THR A O 1
ATOM 1497 N N . SER A 1 190 ? 22.264 6.028 -18.359 1.00 81.50 190 SER A N 1
ATOM 1498 C CA . SER A 1 190 ? 22.063 6.971 -17.251 1.00 81.50 190 SER A CA 1
ATOM 1499 C C . SER A 1 190 ? 22.215 6.384 -15.841 1.00 81.50 190 SER A C 1
ATOM 1501 O O . SER A 1 190 ? 21.962 7.085 -14.868 1.00 81.50 190 SER A O 1
ATOM 1503 N N . GLY A 1 191 ? 22.603 5.113 -15.688 1.00 77.25 191 GLY A N 1
ATOM 1504 C CA . GLY A 1 191 ? 22.861 4.530 -14.363 1.00 77.25 191 GLY A CA 1
ATOM 1505 C C . GLY A 1 191 ? 21.632 4.436 -13.445 1.00 77.25 191 GLY A C 1
ATOM 1506 O O . GLY A 1 191 ? 21.782 4.349 -12.231 1.00 77.25 191 GLY A O 1
ATOM 1507 N N . VAL A 1 192 ? 20.417 4.409 -14.004 1.00 83.25 192 VAL A N 1
ATOM 1508 C CA . VAL A 1 192 ? 19.136 4.351 -13.262 1.00 83.25 192 VAL A CA 1
ATOM 1509 C C . VAL A 1 192 ? 18.812 2.991 -12.635 1.00 83.25 192 VAL A C 1
ATOM 1511 O O . VAL A 1 192 ? 17.691 2.758 -12.173 1.00 83.25 192 VAL A O 1
ATOM 1514 N N . ALA A 1 193 ? 19.771 2.066 -12.638 1.00 83.75 193 ALA A N 1
ATOM 1515 C CA . ALA A 1 193 ? 19.601 0.736 -12.079 1.00 83.75 193 ALA A CA 1
ATOM 1516 C C . ALA A 1 193 ? 19.201 0.827 -10.600 1.00 83.75 193 ALA A C 1
ATOM 1518 O O . ALA A 1 193 ? 19.900 1.426 -9.785 1.00 83.75 193 ALA A O 1
ATOM 1519 N N . ASN A 1 194 ? 18.064 0.222 -10.261 1.00 84.06 194 ASN A N 1
ATOM 1520 C CA . ASN A 1 194 ? 17.461 0.200 -8.930 1.00 84.06 194 ASN A CA 1
ATOM 1521 C C . ASN A 1 194 ? 17.139 1.589 -8.351 1.00 84.06 194 ASN A C 1
ATOM 1523 O O . ASN A 1 194 ? 16.945 1.713 -7.143 1.00 84.06 194 ASN A O 1
ATOM 1527 N N . ASN A 1 195 ? 17.061 2.629 -9.189 1.00 87.94 195 ASN A N 1
ATOM 1528 C CA . ASN A 1 195 ? 16.786 3.995 -8.759 1.00 87.94 195 ASN A CA 1
ATOM 1529 C C . ASN A 1 195 ? 15.542 4.545 -9.469 1.00 87.94 195 ASN A C 1
ATOM 1531 O O . ASN A 1 195 ? 15.583 4.958 -10.630 1.00 87.94 195 ASN A O 1
ATOM 1535 N N . LEU A 1 196 ? 14.411 4.503 -8.762 1.00 88.50 196 LEU A N 1
ATOM 1536 C CA . LEU A 1 196 ? 13.127 4.976 -9.276 1.00 88.50 196 LEU A CA 1
ATOM 1537 C C . LEU A 1 196 ? 13.070 6.505 -9.375 1.00 88.50 196 LEU A C 1
ATOM 1539 O O . LEU A 1 196 ? 12.509 7.019 -10.341 1.00 88.50 196 LEU A O 1
ATOM 1543 N N . ASP A 1 197 ? 13.662 7.215 -8.417 1.00 89.31 197 ASP A N 1
ATOM 1544 C CA . ASP A 1 197 ? 13.645 8.680 -8.381 1.00 89.31 197 ASP A CA 1
ATOM 1545 C C . ASP A 1 197 ? 14.430 9.262 -9.557 1.00 89.31 197 ASP A C 1
ATOM 1547 O O . ASP A 1 197 ? 13.948 10.155 -10.251 1.00 89.31 197 ASP A O 1
ATOM 1551 N N . GLU A 1 198 ? 15.597 8.689 -9.856 1.00 90.25 198 GLU A N 1
ATOM 1552 C CA . GLU A 1 198 ? 16.387 9.108 -11.012 1.00 90.25 198 GLU A CA 1
ATOM 1553 C C . GLU A 1 198 ? 15.669 8.800 -12.330 1.00 90.25 198 GLU A C 1
ATOM 1555 O O . GLU A 1 198 ? 15.637 9.633 -13.235 1.00 90.25 198 GLU A O 1
ATOM 1560 N N . LEU A 1 199 ? 15.002 7.644 -12.430 1.00 91.44 199 LEU A N 1
ATOM 1561 C CA . LEU A 1 199 ? 14.177 7.333 -13.596 1.00 91.44 199 LEU A CA 1
ATOM 1562 C C . LEU A 1 199 ? 13.035 8.349 -13.778 1.00 91.44 199 LEU A C 1
ATOM 1564 O O . LEU A 1 199 ? 12.743 8.740 -14.911 1.00 91.44 199 LEU A O 1
ATOM 1568 N N . TYR A 1 200 ? 12.399 8.801 -12.692 1.00 90.69 200 TYR A N 1
ATOM 1569 C CA . TYR A 1 200 ? 11.402 9.871 -12.758 1.00 90.69 200 TYR A CA 1
ATOM 1570 C C . TYR A 1 200 ? 12.013 11.201 -13.197 1.00 90.69 200 TYR A C 1
ATOM 1572 O O . TYR A 1 200 ? 11.443 11.853 -14.072 1.00 90.69 200 TYR A O 1
ATOM 1580 N N . ASN A 1 201 ? 13.168 11.585 -12.650 1.00 90.00 201 ASN A N 1
ATOM 1581 C CA . ASN A 1 201 ? 13.866 12.813 -13.035 1.00 90.00 201 ASN A CA 1
ATOM 1582 C C . ASN A 1 201 ? 14.186 12.824 -14.530 1.00 90.00 201 ASN A C 1
ATOM 1584 O O . ASN A 1 201 ? 13.860 13.792 -15.220 1.00 90.00 201 ASN A O 1
ATOM 1588 N N . ILE A 1 202 ? 14.736 11.724 -15.049 1.00 89.12 202 ILE A N 1
ATOM 1589 C CA . ILE A 1 202 ? 14.995 11.560 -16.481 1.00 89.12 202 ILE A CA 1
ATOM 1590 C C . ILE A 1 202 ? 13.701 11.698 -17.269 1.00 89.12 202 ILE A C 1
ATOM 1592 O O . ILE A 1 202 ? 13.660 12.473 -18.222 1.00 89.12 202 ILE A O 1
ATOM 1596 N N . ALA A 1 203 ? 12.641 10.985 -16.876 1.00 88.62 203 ALA A N 1
ATOM 1597 C CA . ALA A 1 203 ? 11.369 11.034 -17.584 1.00 88.62 203 ALA A CA 1
ATOM 1598 C C . ALA A 1 203 ? 10.781 12.454 -17.630 1.00 88.62 203 ALA A C 1
ATOM 1600 O O . ALA A 1 203 ? 10.291 12.866 -18.679 1.00 88.62 203 ALA A O 1
ATOM 1601 N N . LEU A 1 204 ? 10.873 13.207 -16.530 1.00 88.56 204 LEU A N 1
ATOM 1602 C CA . LEU A 1 204 ? 10.384 14.582 -16.429 1.00 88.56 204 LEU A CA 1
ATOM 1603 C C . LEU A 1 204 ? 11.209 15.553 -17.278 1.00 88.56 204 LEU A C 1
ATOM 1605 O O . LEU A 1 204 ? 10.636 16.287 -18.082 1.00 88.56 204 LEU A O 1
ATOM 1609 N N . GLN A 1 205 ? 12.540 15.521 -17.169 1.00 87.94 205 GLN A N 1
ATOM 1610 C CA . GLN A 1 205 ? 13.434 16.389 -17.951 1.00 87.94 205 GLN A CA 1
ATOM 1611 C C . GLN A 1 205 ? 13.275 16.192 -19.459 1.00 87.94 205 GLN A C 1
ATOM 1613 O O . GLN A 1 205 ? 13.461 17.117 -20.238 1.00 87.94 205 GLN A O 1
ATOM 1618 N N . ASN A 1 206 ? 12.897 14.986 -19.863 1.00 83.88 206 ASN A N 1
ATOM 1619 C CA . ASN A 1 206 ? 12.748 14.592 -21.253 1.00 83.88 206 ASN A CA 1
ATOM 1620 C C . ASN A 1 206 ? 11.295 14.654 -21.760 1.00 83.88 206 ASN A C 1
ATOM 1622 O O . ASN A 1 206 ? 11.018 14.172 -22.858 1.00 83.88 206 ASN A O 1
ATOM 1626 N N . SER A 1 207 ? 10.362 15.182 -20.963 1.00 73.19 207 SER A N 1
ATOM 1627 C CA . SER A 1 207 ? 8.937 15.299 -21.314 1.00 73.19 207 SER A CA 1
ATOM 1628 C C . SER A 1 207 ? 8.516 16.697 -21.784 1.00 73.19 207 SER A C 1
ATOM 1630 O O . SER A 1 207 ? 7.339 16.905 -22.066 1.00 73.19 207 SER A O 1
ATOM 1632 N N . ALA A 1 208 ? 9.458 17.642 -21.848 1.00 57.56 208 ALA A N 1
ATOM 1633 C CA . ALA A 1 208 ? 9.213 19.050 -22.166 1.00 57.56 208 ALA A CA 1
ATOM 1634 C C . ALA A 1 208 ? 9.365 19.418 -23.660 1.00 57.56 208 ALA A C 1
ATOM 1636 O O . ALA A 1 208 ? 9.260 20.600 -23.984 1.00 57.56 208 ALA A O 1
ATOM 1637 N N . ASP A 1 209 ? 9.553 18.429 -24.539 1.00 43.69 209 ASP A N 1
ATOM 1638 C CA . ASP A 1 209 ? 9.608 18.574 -26.005 1.00 43.69 209 ASP A CA 1
ATOM 1639 C C . ASP A 1 209 ? 8.435 17.836 -26.674 1.00 43.69 209 ASP A C 1
ATOM 1641 O O . ASP A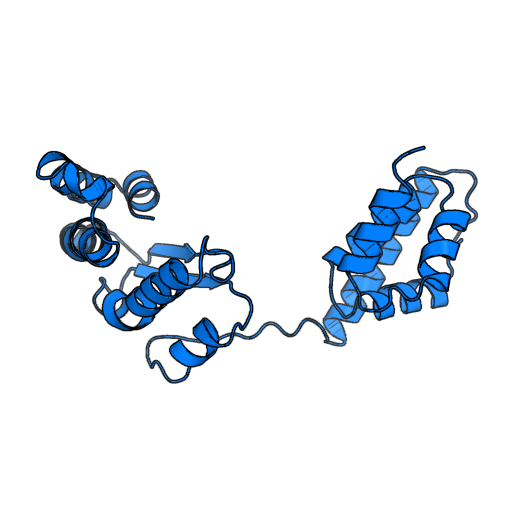 1 209 ? 7.913 18.342 -27.695 1.00 43.69 209 ASP A O 1
#

Organism: NCBI:txid2733690

Secondary structure (DSSP, 8-state):
-HHHHHHH-HHHHHHHHHHHHH-GGGGGS-HHHHHIIIIIHHHHHHGGG--S-EEEEE--GGG-SSHHHHHHHHHHHHHTGGGS-TTEEEEE-----HHHHHHHTT-TT-------SSSHHHHHHHHHHHHHHHHHHHHH-TTSPTTTTHHHHHHHHHHHTTT-HHHHHHHHHHHHHS-HHHHHHHHHHTT-TT-HHHHHHHHHHTS--

pLDDT: mean 90.86, std 6.25, range [43.69, 96.88]

Sequence (209 aa):
MAYWMAMSNAHIRATISEAITSDAALAIAPIQTQFQKLLLEPLNAAGAHVLGPMTVILDALDECRNAESRESLVSLIVDEFPKLPPNFRFFNTSRPESDIAGRFRGCSHITEMQLNVATQATRHNIVVYIQERMENIRHFKRSLEPEWLGQPVIETLAEYSGGLFIWASTACKFIRSFDPKERLAIILTSGVANNLDELYNIALQNSAD

Solvent-accessible surface area (backbone atoms only — not comparable to full-atom values): 12031 Å² total; per-residue (Å²): 109,57,69,61,50,27,76,74,33,71,57,37,24,52,40,33,51,50,40,43,73,76,39,67,63,50,85,77,44,58,70,68,57,32,42,44,55,44,39,49,51,18,42,54,71,23,41,89,76,54,82,64,77,44,80,45,77,45,75,49,53,69,72,40,96,42,70,71,61,33,51,53,51,54,46,41,58,68,72,47,51,78,76,42,49,86,44,59,42,80,48,75,41,60,70,81,47,67,82,53,48,63,65,52,61,88,40,91,91,56,85,88,82,87,84,77,44,76,38,74,67,44,36,52,53,42,35,54,50,50,53,55,52,50,53,52,43,35,72,72,42,76,90,49,60,85,71,74,67,48,71,70,49,46,50,50,51,29,54,28,22,53,37,37,65,66,42,45,51,51,52,52,52,46,23,60,70,62,60,47,68,63,40,43,51,48,59,76,69,66,72,36,59,62,34,59,67,55,46,48,52,52,48,56,73,70,66,81,123

InterPro domains:
  IPR056884 Nephrocystin 3-like, N-terminal [PF24883] (2-95)

Mean predicted aligned error: 6.23 Å

Nearest PDB structures (foldseek):
  4nch-assembly2_B  TM=5.700E-01  e=5.731E+00  Pyrococcus furiosus DSM 3638
  6az6-assembly1_B  TM=2.495E-01  e=9.344E+00  Streptococcus agalactiae

Foldseek 3Di:
DLVVVLVVDVQLVVQQVVLCVVPVCLVVDPPVSVCVRRPLVSQVRCVVVDPAADEDEAEALVVPPDPVRSLVVLCCVQPPVVSGDPSYHYHYDYDCPCSNVVSQPPRPNDDDDDDDLQDPVLLVVLLVVLVVLVVVLCVVVVVADVCNCPSVLSSVQSQLCSSPPLSSVLLSCQLSLPPNVVSSVCVVPVPSRVPSPVSVVVSVVPNPD

Radius of gyration: 23.97 Å; Cα contacts (8 Å, |Δi|>4): 182; chains: 1; bounding box: 51×34×60 Å